Protein AF-A0A397AHX3-F1 (afdb_monomer)

Solvent-accessible surface area (backbone atoms only — not comparable to full-atom values): 15927 Å² total; per-residue (Å²): 135,86,66,87,62,50,66,60,55,49,52,51,52,50,55,52,48,52,50,50,53,52,53,51,50,51,51,55,52,48,53,59,62,46,67,46,88,80,43,76,83,55,68,56,70,60,54,50,54,54,50,50,52,50,48,53,48,39,63,73,48,51,56,70,43,46,64,60,64,56,49,78,71,46,72,83,52,47,72,70,49,50,58,58,45,55,53,48,36,52,49,50,52,54,37,50,73,34,98,61,37,39,63,53,52,48,55,54,21,56,77,67,77,54,47,35,53,58,52,43,45,52,47,50,56,34,32,54,70,66,78,41,55,72,69,59,48,36,54,41,26,30,38,88,93,20,90,29,62,29,78,62,28,68,72,45,15,67,60,52,52,54,52,50,56,62,52,78,71,51,66,54,94,82,67,53,94,65,82,64,68,66,74,55,48,70,57,47,50,51,36,40,48,52,42,48,67,72,46,43,68,50,43,69,74,70,38,65,68,49,52,53,49,52,53,48,50,55,50,49,57,49,48,56,50,49,52,54,51,51,63,72,64,60,74,88,84,85,76,86,91,86,85,82,88,84,88,85,81,91,83,83,88,80,85,85,89,82,89,79,90,86,88,87,88,133

InterPro domains:
  IPR016137 RGS domain [PS50132] (91-128)
  IPR036305 RGS domain superfamily [SSF48097] (83-205)
  IPR044926 RGS, subdomain 2 [G3DSA:1.10.167.10] (69-212)

Mean predicted aligned error: 19.15 Å

Sequence (266 aa):
MDNLGLRRTYQRTYRTSIFFVLVSLLHGGLEWILSVPLGREFHVRNLIYTLAMQYVFFFNIAAPLRPLASSSQAMTSVVTTTSKAASRMKELEQYLRSNHGLPTFMTFCQRDFRTEELRAWQLVEQFKQRLVSAQKLLTTCLVPQCALACPTSVKWGPTYVARLESWLRRDEDIVGNELPTTFFDEFQAALLEALCEDVWLRFQRQSLDWIDHDRRRRSLEGMDTVLRMVVKKQPAAVAVTDEPTPACVDDVLESMDDEDFVSFQS

Secondary structure (DSSP, 8-state):
---TTHHHHHHHHHHHHHHHHHHHHHHHHHHHHHTSTTTTSSTHHHHHHHHHHHHHHIIIIIHHHHHHHGGGGGGGGHHHHHHHHHHHHHHHHHHHTSTTHHHHHHHHHHHTT--HHHHHHHHHHHHHTTSS-HHHHIIIIISTT-TT--HHHHHHHHHHHHHHHHHTTS-HHHH-SS--TTTTHHHHHHHHHHHIIIIIHHHHHH-HHHHHHHHHHHHHHHHHHHHHHHHTTS--------------------------------

Structure (mmCIF, N/CA/C/O backbone):
data_AF-A0A397AHX3-F1
#
_entry.id   AF-A0A397AHX3-F1
#
loop_
_atom_site.group_PDB
_atom_site.id
_atom_site.type_symbol
_atom_site.label_atom_id
_atom_site.label_alt_id
_atom_site.label_comp_id
_atom_site.label_asym_id
_atom_site.label_entity_id
_atom_site.label_seq_id
_atom_site.pdbx_PDB_ins_code
_atom_site.Cartn_x
_atom_site.Cartn_y
_atom_site.Cartn_z
_atom_site.occupancy
_atom_site.B_iso_or_equiv
_atom_site.auth_seq_id
_atom_site.auth_comp_id
_atom_site.auth_asym_id
_atom_site.auth_atom_id
_atom_site.pdbx_PDB_model_num
ATOM 1 N N . MET A 1 1 ? 19.415 16.272 -20.473 1.00 37.62 1 MET A N 1
ATOM 2 C CA . MET A 1 1 ? 18.324 15.562 -19.766 1.00 37.62 1 MET A CA 1
ATOM 3 C C . MET A 1 1 ? 18.462 14.083 -20.095 1.00 37.62 1 MET A C 1
ATOM 5 O O . MET A 1 1 ? 18.600 13.769 -21.270 1.00 37.62 1 MET A O 1
ATOM 9 N N . ASP A 1 2 ? 18.517 13.196 -19.099 1.00 36.41 2 ASP A N 1
ATOM 10 C CA . ASP A 1 2 ? 18.668 11.748 -19.323 1.00 36.41 2 ASP A CA 1
ATOM 11 C C . ASP A 1 2 ? 17.298 11.059 -19.354 1.00 36.41 2 ASP A C 1
ATOM 13 O O . ASP A 1 2 ? 16.653 10.882 -18.321 1.00 36.41 2 ASP A O 1
ATOM 17 N N . ASN A 1 3 ? 16.852 10.650 -20.542 1.00 49.72 3 ASN A N 1
ATOM 18 C CA . ASN A 1 3 ? 15.529 10.054 -20.712 1.00 49.72 3 ASN A CA 1
ATOM 19 C C . ASN A 1 3 ? 15.469 8.618 -20.159 1.00 49.72 3 ASN A C 1
ATOM 21 O O . ASN A 1 3 ? 16.097 7.697 -20.688 1.00 49.72 3 ASN A O 1
ATOM 25 N N . LEU A 1 4 ? 14.659 8.441 -19.107 1.00 54.00 4 LEU A N 1
ATOM 26 C CA . LEU A 1 4 ? 14.035 7.177 -18.675 1.00 54.00 4 LEU A CA 1
ATOM 27 C C . LEU A 1 4 ? 14.984 5.984 -18.445 1.00 54.00 4 LEU A C 1
ATOM 29 O O . LEU A 1 4 ? 14.597 4.830 -18.598 1.00 54.00 4 LEU A O 1
ATOM 33 N N . GLY A 1 5 ? 16.250 6.239 -18.100 1.00 51.56 5 GLY A N 1
ATOM 34 C CA . GLY A 1 5 ? 17.257 5.186 -17.913 1.00 51.56 5 GLY A CA 1
ATOM 35 C C . GLY A 1 5 ? 17.679 4.466 -19.201 1.00 51.56 5 GLY A C 1
ATOM 36 O O . GLY A 1 5 ? 18.624 3.678 -19.157 1.00 51.56 5 GLY A O 1
ATOM 37 N N . LEU A 1 6 ? 17.066 4.796 -20.346 1.00 51.69 6 LEU A N 1
ATOM 38 C CA . LEU A 1 6 ? 17.293 4.190 -21.661 1.00 51.69 6 LEU A CA 1
ATOM 39 C C . LEU A 1 6 ? 18.780 4.206 -22.039 1.00 51.69 6 LEU A C 1
ATOM 41 O O . LEU A 1 6 ? 19.303 3.237 -22.577 1.00 51.69 6 LEU A O 1
ATOM 45 N N . ARG A 1 7 ? 19.491 5.276 -21.658 1.00 56.72 7 ARG A N 1
ATOM 46 C CA . ARG A 1 7 ? 20.941 5.441 -21.836 1.00 56.72 7 ARG A CA 1
ATOM 47 C C . ARG A 1 7 ? 21.766 4.341 -21.153 1.00 56.72 7 ARG A C 1
ATOM 49 O O . ARG A 1 7 ? 22.767 3.921 -21.720 1.00 56.72 7 ARG A O 1
ATOM 56 N N . ARG A 1 8 ? 21.349 3.832 -19.984 1.00 56.38 8 ARG A N 1
ATOM 57 C CA . ARG A 1 8 ? 22.031 2.721 -19.284 1.00 56.38 8 ARG A CA 1
ATOM 58 C C . ARG A 1 8 ? 21.757 1.379 -19.961 1.00 56.38 8 ARG A C 1
ATOM 60 O O . ARG A 1 8 ? 22.681 0.585 -20.115 1.00 56.38 8 ARG A O 1
ATOM 67 N N . THR A 1 9 ? 20.522 1.136 -20.402 1.00 56.66 9 THR A N 1
ATOM 68 C CA . THR A 1 9 ? 20.161 -0.070 -21.166 1.00 56.66 9 THR A CA 1
ATOM 69 C C . THR A 1 9 ? 20.894 -0.101 -22.505 1.00 56.66 9 THR A C 1
ATOM 71 O O . THR A 1 9 ? 21.530 -1.100 -22.821 1.00 56.66 9 THR A O 1
ATOM 74 N N . TYR A 1 10 ? 20.904 1.023 -23.227 1.00 62.88 10 TYR A N 1
ATOM 75 C CA . TYR A 1 10 ? 21.594 1.193 -24.507 1.00 62.88 10 TYR A CA 1
ATOM 76 C C . TYR A 1 10 ? 23.117 1.071 -24.364 1.00 62.88 10 TYR A C 1
ATOM 78 O O . TYR A 1 10 ? 23.758 0.402 -25.163 1.00 62.88 10 TYR A O 1
ATOM 86 N N . GLN A 1 11 ? 23.723 1.629 -23.308 1.00 64.75 11 GLN A N 1
ATOM 87 C CA . GLN A 1 11 ? 25.146 1.405 -23.011 1.00 64.75 11 GLN A CA 1
ATOM 88 C C . GLN A 1 11 ? 25.460 -0.064 -22.686 1.00 64.75 11 GLN A C 1
ATOM 90 O O . GLN A 1 11 ? 26.553 -0.533 -23.006 1.00 64.75 11 GLN A O 1
ATOM 95 N N . ARG A 1 12 ? 24.524 -0.805 -22.075 1.00 64.06 12 ARG A N 1
ATOM 96 C CA . ARG A 1 12 ? 24.684 -2.240 -21.795 1.00 64.06 12 ARG A CA 1
ATOM 97 C C . ARG A 1 12 ? 24.603 -3.073 -23.077 1.00 64.06 12 ARG A C 1
ATOM 99 O O . ARG A 1 12 ? 25.508 -3.870 -23.303 1.00 64.06 12 ARG A O 1
ATOM 106 N N . THR A 1 13 ? 23.600 -2.849 -23.932 1.00 66.56 13 THR A N 1
ATOM 107 C CA . THR A 1 13 ? 23.473 -3.553 -25.224 1.00 66.56 13 THR A CA 1
ATOM 108 C C . THR A 1 13 ? 24.562 -3.161 -26.223 1.00 66.56 13 THR A C 1
ATOM 110 O O . THR A 1 13 ? 25.060 -4.022 -26.941 1.00 66.56 13 THR A O 1
ATOM 113 N N . TYR A 1 14 ? 25.008 -1.902 -26.232 1.00 72.00 14 TYR A N 1
ATOM 114 C CA . TYR A 1 14 ? 26.143 -1.447 -27.042 1.00 72.00 14 TYR A CA 1
ATOM 115 C C . TYR A 1 14 ? 27.448 -2.147 -26.632 1.00 72.00 14 TYR A C 1
ATOM 117 O O . TYR A 1 14 ? 28.169 -2.651 -27.489 1.00 72.00 14 TYR A O 1
ATOM 125 N N . ARG A 1 15 ? 27.718 -2.275 -25.322 1.00 70.06 15 ARG A N 1
ATOM 126 C CA . ARG A 1 15 ? 28.883 -3.024 -24.814 1.00 70.06 15 ARG A CA 1
ATOM 127 C C . ARG A 1 15 ? 28.833 -4.512 -25.169 1.00 70.06 15 ARG A C 1
ATOM 129 O O . ARG A 1 15 ? 29.859 -5.053 -25.571 1.00 70.06 15 ARG A O 1
ATOM 136 N N . THR A 1 16 ? 27.676 -5.172 -25.066 1.00 68.62 16 THR A N 1
ATOM 137 C CA . THR A 1 16 ? 27.554 -6.577 -25.498 1.00 68.62 16 THR A CA 1
ATOM 138 C C . THR A 1 16 ? 27.655 -6.724 -27.016 1.00 68.62 16 THR A C 1
ATOM 140 O O . THR A 1 16 ? 28.280 -7.669 -27.478 1.00 68.62 16 THR A O 1
ATOM 143 N N . SER A 1 17 ? 27.113 -5.781 -27.795 1.00 71.38 17 SER A N 1
ATOM 144 C CA . SER A 1 17 ? 27.210 -5.787 -29.261 1.00 71.38 17 SER A CA 1
ATOM 145 C C . SER A 1 17 ? 28.662 -5.652 -29.736 1.00 71.38 17 SER A C 1
ATOM 147 O O . SER A 1 17 ? 29.124 -6.476 -30.520 1.00 71.38 17 SER A O 1
ATOM 149 N N . ILE A 1 18 ? 29.429 -4.708 -29.171 1.00 77.44 18 ILE A N 1
ATOM 150 C CA . ILE A 1 18 ? 30.879 -4.597 -29.415 1.00 77.44 18 ILE A CA 1
ATOM 151 C C . ILE A 1 18 ? 31.593 -5.907 -29.068 1.00 77.44 18 ILE A C 1
ATOM 153 O O . ILE A 1 18 ? 32.434 -6.361 -29.838 1.00 77.44 18 ILE A O 1
ATOM 157 N N . PHE A 1 19 ? 31.256 -6.533 -27.936 1.00 76.44 19 PHE A N 1
ATOM 158 C CA . PHE A 1 19 ? 31.871 -7.800 -27.544 1.00 76.44 19 PHE A CA 1
ATOM 159 C C . PHE A 1 19 ? 31.584 -8.924 -28.553 1.00 76.44 19 PHE A C 1
ATOM 161 O O . PHE A 1 19 ? 32.515 -9.612 -28.960 1.00 76.44 19 PHE A O 1
ATOM 168 N N . PHE A 1 20 ? 30.340 -9.068 -29.027 1.00 72.25 20 PHE A N 1
ATOM 169 C CA . PHE A 1 20 ? 30.013 -10.024 -30.092 1.00 72.25 20 PHE A CA 1
ATOM 170 C C . PHE A 1 20 ? 30.766 -9.723 -31.393 1.00 72.25 20 PHE A C 1
ATOM 172 O O . PHE A 1 20 ? 31.364 -10.635 -31.954 1.00 72.25 20 PHE A O 1
ATOM 179 N N . VAL A 1 21 ? 30.821 -8.461 -31.836 1.00 76.75 21 VAL A N 1
ATOM 180 C CA . VAL A 1 21 ? 31.5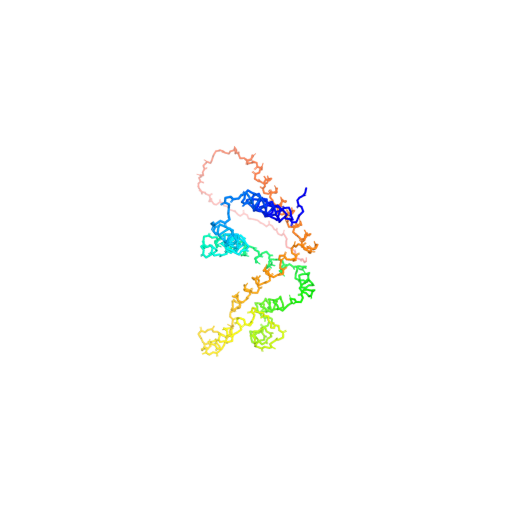65 -8.062 -33.046 1.00 76.75 21 VAL A CA 1
ATOM 181 C C . VAL A 1 21 ? 33.058 -8.391 -32.928 1.00 76.75 21 VAL A C 1
ATOM 183 O O . VAL A 1 21 ? 33.636 -8.928 -33.872 1.00 76.75 21 VAL A O 1
ATOM 186 N N . LEU A 1 22 ? 33.680 -8.141 -31.771 1.00 77.50 22 LEU A N 1
ATOM 187 C CA . LEU A 1 22 ? 35.082 -8.492 -31.517 1.00 77.50 22 LEU A CA 1
ATOM 188 C C . LEU A 1 22 ? 35.310 -10.011 -31.493 1.00 77.50 22 LEU A C 1
ATOM 190 O O . LEU A 1 22 ? 36.291 -10.484 -32.062 1.00 77.50 22 LEU A O 1
ATOM 194 N N . VAL A 1 23 ? 34.404 -10.786 -30.889 1.00 75.31 23 VAL A N 1
ATOM 195 C CA . VAL A 1 23 ? 34.481 -12.258 -30.887 1.00 75.31 23 VAL A CA 1
ATOM 196 C C . VAL A 1 23 ? 34.299 -12.822 -32.301 1.00 75.31 23 VAL A C 1
ATOM 198 O O . VAL A 1 23 ? 35.034 -13.734 -32.677 1.00 75.31 23 VAL A O 1
ATOM 201 N N . SER A 1 24 ? 33.390 -12.272 -33.111 1.00 70.56 24 SER A N 1
ATOM 202 C CA . SER A 1 24 ? 33.209 -12.662 -34.516 1.00 70.56 24 SER A CA 1
ATOM 203 C C . SER A 1 24 ? 34.421 -12.307 -35.384 1.00 70.56 24 SER A C 1
ATOM 205 O O . SER A 1 24 ? 34.857 -13.143 -36.172 1.00 70.56 24 SER A O 1
ATOM 207 N N . LEU A 1 25 ? 35.012 -11.119 -35.205 1.00 76.12 25 LEU A N 1
ATOM 208 C CA . LEU A 1 25 ? 36.267 -10.731 -35.864 1.00 76.12 25 LEU A CA 1
ATOM 209 C C . LEU A 1 25 ? 37.425 -11.661 -35.484 1.00 76.12 25 LEU A C 1
ATOM 211 O O . LEU A 1 25 ? 38.191 -12.065 -36.357 1.00 76.12 25 LEU A O 1
ATOM 215 N N . LEU A 1 26 ? 37.528 -12.040 -34.207 1.00 75.38 26 LEU A N 1
ATOM 216 C CA . LEU A 1 26 ? 38.552 -12.970 -33.734 1.00 75.38 26 LEU A CA 1
ATOM 217 C C . LEU A 1 26 ? 38.382 -14.366 -34.354 1.00 75.38 26 LEU A C 1
ATOM 219 O O . LEU A 1 26 ? 39.371 -14.954 -34.776 1.00 75.38 26 LEU A O 1
ATOM 223 N N . HIS A 1 27 ? 37.149 -14.876 -34.466 1.00 70.62 27 HIS A N 1
ATOM 224 C CA . HIS A 1 27 ? 36.885 -16.162 -35.124 1.00 70.62 27 HIS A CA 1
ATOM 225 C C . HIS A 1 27 ? 37.180 -16.110 -36.627 1.00 70.62 27 HIS A C 1
ATOM 227 O O . HIS A 1 27 ? 37.893 -16.978 -37.120 1.00 70.62 27 HIS A O 1
ATOM 233 N N . GLY A 1 28 ? 36.715 -15.080 -37.343 1.00 68.38 28 GLY A N 1
ATOM 234 C CA . GLY A 1 28 ? 36.987 -14.930 -38.777 1.00 68.38 28 GLY A CA 1
ATOM 235 C C . GLY A 1 28 ? 38.480 -14.765 -39.088 1.00 68.38 28 GLY A C 1
ATOM 236 O O . GLY A 1 28 ? 38.992 -15.386 -40.015 1.00 68.38 28 GLY A O 1
ATOM 237 N N . GLY A 1 29 ? 39.207 -13.995 -38.271 1.00 68.12 29 GLY A N 1
ATOM 238 C CA . GLY A 1 29 ? 40.664 -13.874 -38.373 1.00 68.12 29 GLY A CA 1
ATOM 239 C C . GLY A 1 29 ? 41.397 -15.182 -38.057 1.00 68.12 29 GLY A C 1
ATOM 240 O O . GLY A 1 29 ? 42.374 -15.513 -38.725 1.00 68.12 29 GLY A O 1
ATOM 241 N N . LEU A 1 30 ? 40.911 -15.961 -37.086 1.00 66.44 30 LEU A N 1
ATOM 242 C CA . LEU A 1 30 ? 41.491 -17.254 -36.725 1.00 66.44 30 LEU A CA 1
ATOM 243 C C . LEU A 1 30 ? 41.226 -18.327 -37.795 1.00 66.44 30 LEU A C 1
ATOM 245 O O . LEU A 1 30 ? 42.144 -19.072 -38.128 1.00 66.44 30 LEU A O 1
ATOM 249 N N . GLU A 1 31 ? 40.029 -18.373 -38.390 1.00 65.12 31 GLU A N 1
ATOM 250 C CA . GLU A 1 31 ? 39.732 -19.233 -39.549 1.00 65.12 31 GLU A CA 1
ATOM 251 C C . GLU A 1 31 ? 40.569 -18.834 -40.778 1.00 65.12 31 GLU A C 1
ATOM 253 O O . GLU A 1 31 ? 41.103 -19.708 -41.460 1.00 65.12 31 GLU A O 1
ATOM 258 N N . TRP A 1 32 ? 40.776 -17.532 -41.020 1.00 64.62 32 TRP A N 1
ATOM 259 C CA . TRP A 1 32 ? 41.664 -17.045 -42.083 1.00 64.62 32 TRP A CA 1
ATOM 260 C C . TRP A 1 32 ? 43.115 -17.502 -41.872 1.00 64.62 32 TRP A C 1
ATOM 262 O O . TRP A 1 32 ? 43.730 -18.045 -42.789 1.00 64.62 32 TRP A O 1
ATOM 272 N N . ILE A 1 33 ? 43.656 -17.362 -40.658 1.00 62.25 33 ILE A N 1
ATOM 273 C CA . ILE A 1 33 ? 45.021 -17.802 -40.318 1.00 62.25 33 ILE A CA 1
ATOM 274 C C . ILE A 1 33 ? 45.157 -19.335 -40.392 1.00 62.25 33 ILE A C 1
ATOM 276 O O . ILE A 1 33 ? 46.174 -19.836 -40.868 1.00 62.25 33 ILE A O 1
ATOM 280 N N . LEU A 1 34 ? 44.131 -20.092 -39.991 1.00 57.91 34 LEU A N 1
ATOM 281 C CA . LEU A 1 34 ? 44.119 -21.561 -40.056 1.00 57.91 34 LEU A CA 1
ATOM 282 C C . LEU A 1 34 ? 43.830 -22.132 -41.456 1.00 57.91 34 LEU A C 1
ATOM 284 O O . LEU A 1 34 ? 43.958 -23.341 -41.647 1.00 57.91 34 LEU A O 1
ATOM 288 N N . SER A 1 35 ? 43.481 -21.295 -42.439 1.00 60.59 35 SER A N 1
ATOM 289 C CA . SER A 1 35 ? 43.373 -21.711 -43.848 1.00 60.59 35 SER A CA 1
ATOM 290 C C . SER A 1 35 ? 44.738 -21.978 -44.509 1.00 60.59 35 SER A C 1
ATOM 292 O O . SER A 1 35 ? 44.816 -22.658 -45.533 1.00 60.59 35 SER A O 1
ATOM 294 N N . VAL A 1 36 ? 45.824 -21.495 -43.893 1.00 60.34 36 VAL A N 1
ATOM 295 C CA . VAL A 1 36 ? 47.216 -21.794 -44.261 1.00 60.34 36 VAL A CA 1
ATOM 296 C C . VAL A 1 36 ? 47.499 -23.2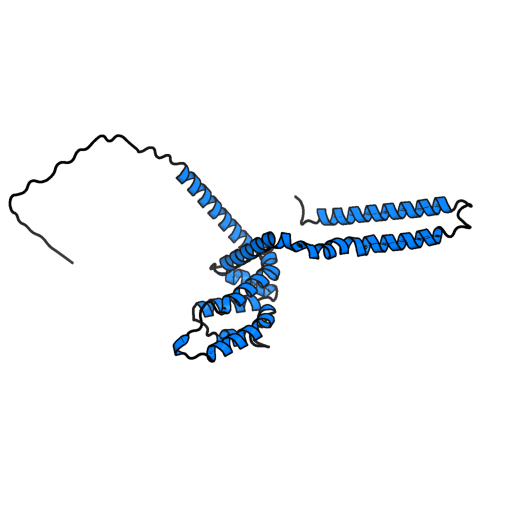92 -44.015 1.00 60.34 36 VAL A C 1
ATOM 298 O O . VAL A 1 36 ? 47.112 -23.816 -42.968 1.00 60.34 36 VAL A O 1
ATOM 301 N N . PRO A 1 37 ? 48.181 -24.018 -44.930 1.00 57.38 37 PRO A N 1
ATOM 302 C CA . PRO A 1 37 ? 48.137 -25.489 -45.001 1.00 57.38 37 PRO A CA 1
ATOM 303 C C . PRO A 1 37 ? 48.726 -26.298 -43.825 1.00 57.38 37 PRO A C 1
ATOM 305 O O . PRO A 1 37 ? 48.713 -27.524 -43.892 1.00 57.38 37 PRO A O 1
ATOM 308 N N . LEU A 1 38 ? 49.184 -25.671 -42.736 1.00 54.12 38 LEU A N 1
ATOM 309 C CA . LEU A 1 38 ? 49.568 -26.371 -41.499 1.00 54.12 38 LEU A CA 1
ATOM 310 C C . LEU A 1 38 ? 48.356 -26.740 -40.615 1.00 54.12 38 LEU A C 1
ATOM 312 O O . LEU A 1 38 ? 48.468 -27.604 -39.749 1.00 54.12 38 LEU A O 1
ATOM 316 N N . GLY A 1 39 ? 47.187 -26.119 -40.814 1.00 53.81 39 GLY A N 1
ATOM 317 C CA . GLY A 1 39 ? 46.020 -26.300 -39.936 1.00 53.81 39 GLY A CA 1
ATOM 318 C C . GLY A 1 39 ? 45.216 -27.597 -40.121 1.00 53.81 39 GLY A C 1
ATOM 319 O O . GLY A 1 39 ? 44.238 -27.799 -39.404 1.00 53.81 39 GLY A O 1
ATOM 320 N N . ARG A 1 40 ? 45.559 -28.457 -41.094 1.00 52.59 40 ARG A N 1
ATOM 321 C CA . ARG A 1 40 ? 44.641 -29.503 -41.595 1.00 52.59 40 ARG A CA 1
ATOM 322 C C . ARG A 1 40 ? 44.650 -30.823 -40.814 1.00 52.59 40 ARG A C 1
ATOM 324 O O . ARG A 1 40 ? 43.638 -31.517 -40.821 1.00 52.59 40 ARG A O 1
ATOM 331 N N . GLU A 1 41 ? 45.759 -31.177 -40.167 1.00 55.56 41 GLU A N 1
ATOM 332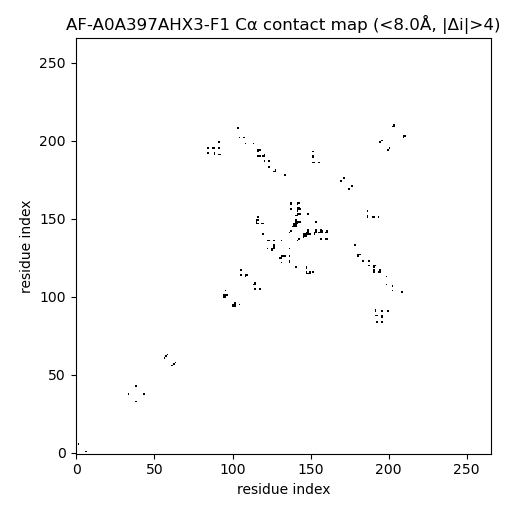 C CA . GLU A 1 41 ? 45.903 -32.473 -39.476 1.00 55.56 41 GLU A CA 1
ATOM 333 C C . GLU A 1 41 ? 45.416 -32.423 -38.019 1.00 55.56 41 GLU A C 1
ATOM 335 O O . GLU A 1 41 ? 44.785 -33.358 -37.523 1.00 55.56 41 GLU A O 1
ATOM 340 N N . PHE A 1 42 ? 45.623 -31.295 -37.335 1.00 55.50 42 PHE A N 1
ATOM 341 C CA . PHE A 1 42 ? 45.128 -31.103 -35.976 1.00 55.50 42 PHE A CA 1
ATOM 342 C C . PHE A 1 42 ? 43.645 -30.719 -35.960 1.00 55.50 42 PHE A C 1
ATOM 344 O O . PHE A 1 42 ? 43.203 -29.808 -36.656 1.00 55.50 42 PHE A O 1
ATOM 351 N N . HIS A 1 43 ? 42.869 -31.341 -35.069 1.00 60.88 43 HIS A N 1
ATOM 352 C CA . HIS A 1 43 ? 41.431 -31.085 -34.888 1.00 60.88 43 HIS A CA 1
ATOM 353 C C . HIS A 1 43 ? 41.110 -29.730 -34.203 1.00 60.88 43 HIS A C 1
ATOM 355 O O . HIS A 1 43 ? 40.074 -29.571 -33.553 1.00 60.88 43 HIS A O 1
ATOM 361 N N . VAL A 1 44 ? 41.979 -28.725 -34.373 1.00 61.00 44 VAL A N 1
ATOM 362 C CA . VAL A 1 44 ? 41.863 -27.363 -33.822 1.00 61.00 44 VAL A CA 1
ATOM 363 C C . VAL A 1 44 ? 40.525 -26.717 -34.182 1.00 61.00 44 VAL A C 1
ATOM 365 O O . VAL A 1 44 ? 39.923 -26.080 -33.326 1.00 61.00 44 VAL A O 1
ATOM 368 N N . ARG A 1 45 ? 39.990 -26.949 -35.390 1.00 61.16 45 ARG A N 1
ATOM 369 C CA . ARG A 1 45 ? 38.669 -26.423 -35.785 1.00 61.16 45 ARG A CA 1
ATOM 370 C C . ARG A 1 45 ? 37.534 -26.921 -34.878 1.00 61.16 45 ARG A C 1
ATOM 372 O O . ARG A 1 45 ? 36.669 -26.138 -34.499 1.00 61.16 45 ARG A O 1
ATOM 379 N N . ASN A 1 46 ? 37.555 -28.194 -34.476 1.00 64.38 46 ASN A N 1
ATOM 380 C CA . ASN A 1 46 ? 36.548 -28.738 -33.559 1.00 64.38 46 ASN A CA 1
ATOM 381 C C . ASN A 1 46 ? 36.727 -28.173 -32.142 1.00 64.38 46 ASN A C 1
ATOM 383 O O . ASN A 1 46 ? 35.736 -27.874 -31.482 1.00 64.38 46 ASN A O 1
ATOM 387 N N . LEU A 1 47 ? 37.976 -27.983 -31.698 1.00 63.81 47 LEU A N 1
ATOM 388 C CA . LEU A 1 47 ? 38.289 -27.369 -30.404 1.00 63.81 47 LEU A CA 1
ATOM 389 C C . LEU A 1 47 ? 37.841 -25.897 -30.356 1.00 63.81 47 LEU A C 1
ATOM 391 O O . LEU A 1 47 ? 37.272 -25.465 -29.359 1.00 63.81 47 LEU A O 1
ATOM 395 N N . ILE A 1 48 ? 38.008 -25.143 -31.446 1.00 66.88 48 ILE A N 1
ATOM 396 C CA . ILE A 1 48 ? 37.501 -23.768 -31.568 1.00 66.88 48 ILE A CA 1
ATOM 397 C C . ILE A 1 48 ? 35.972 -23.742 -31.481 1.00 66.88 48 ILE A C 1
ATOM 399 O O . ILE A 1 48 ? 35.438 -22.957 -30.704 1.00 66.88 48 ILE A O 1
ATOM 403 N N . TYR A 1 49 ? 35.250 -24.609 -32.203 1.00 68.75 49 TYR A N 1
ATOM 404 C CA . TYR A 1 49 ? 33.782 -24.612 -32.138 1.00 68.75 49 TYR A CA 1
ATOM 405 C C . TYR A 1 49 ? 33.229 -25.047 -30.768 1.00 68.75 49 TYR A C 1
ATOM 407 O O . TYR A 1 49 ? 32.218 -24.492 -30.328 1.00 68.75 49 TYR A O 1
ATOM 415 N N . THR A 1 50 ? 33.877 -25.971 -30.044 1.00 74.88 50 THR A N 1
ATOM 416 C CA . THR A 1 50 ? 33.462 -26.289 -28.662 1.00 74.88 50 THR A CA 1
ATOM 417 C C . THR A 1 50 ? 33.746 -25.132 -27.703 1.00 74.88 50 THR A C 1
ATOM 419 O O . THR A 1 50 ? 32.885 -24.806 -26.885 1.00 74.88 50 THR A O 1
ATOM 422 N N . LEU A 1 51 ? 34.887 -24.447 -27.845 1.00 69.69 51 LEU A N 1
ATOM 423 C CA . LEU A 1 51 ? 35.219 -23.255 -27.059 1.00 69.69 51 LEU A CA 1
ATOM 424 C C . LEU A 1 51 ? 34.253 -22.089 -27.350 1.00 69.69 51 LEU A C 1
ATOM 426 O O . LEU A 1 51 ? 33.777 -21.428 -26.428 1.00 69.69 51 LEU A O 1
ATOM 430 N N . ALA A 1 52 ? 33.892 -21.878 -28.619 1.00 68.50 52 ALA A N 1
ATOM 431 C CA . ALA A 1 52 ? 32.922 -20.872 -29.051 1.00 68.50 52 ALA A CA 1
ATOM 432 C C . ALA A 1 52 ? 31.544 -21.098 -28.408 1.00 68.50 52 ALA A C 1
ATOM 434 O O . ALA A 1 52 ? 30.970 -20.173 -27.830 1.00 68.50 52 ALA A O 1
ATOM 435 N N . MET A 1 53 ? 31.043 -22.339 -28.430 1.00 69.38 53 MET A N 1
ATOM 436 C CA . MET A 1 53 ? 29.790 -22.710 -27.762 1.00 69.38 53 MET A CA 1
ATOM 437 C C . MET A 1 53 ? 29.852 -22.494 -26.244 1.00 69.38 53 MET A C 1
ATOM 439 O O . MET A 1 53 ? 28.899 -21.976 -25.659 1.00 69.38 53 MET A O 1
ATOM 443 N N . GLN A 1 54 ? 30.980 -22.818 -25.600 1.00 73.12 54 GLN A N 1
ATOM 444 C CA . GLN A 1 54 ? 31.184 -22.557 -24.171 1.00 73.12 54 GLN A CA 1
ATOM 445 C C . GLN A 1 54 ? 31.173 -21.054 -23.849 1.00 73.12 54 GLN A C 1
ATOM 447 O O . GLN A 1 54 ? 30.541 -20.653 -22.871 1.00 73.12 54 GLN A O 1
ATOM 452 N N . TYR A 1 55 ? 31.784 -20.204 -24.683 1.00 69.75 55 TYR A N 1
ATOM 453 C CA . TYR A 1 55 ? 31.704 -18.748 -24.522 1.00 69.75 55 TYR A CA 1
ATOM 454 C C . TYR A 1 55 ? 30.285 -18.210 -24.740 1.00 69.75 55 TYR A C 1
ATOM 456 O O . TYR A 1 55 ? 29.817 -17.405 -23.934 1.00 69.75 55 TYR A O 1
ATOM 464 N N . VAL A 1 56 ? 29.570 -18.670 -25.772 1.00 71.50 56 VAL A N 1
ATOM 465 C CA . VAL A 1 56 ? 28.168 -18.285 -26.015 1.00 71.50 56 VAL A CA 1
ATOM 466 C C . VAL A 1 56 ? 27.293 -18.659 -24.816 1.00 71.50 56 VAL A C 1
ATOM 468 O O . VAL A 1 56 ? 26.545 -17.810 -24.328 1.00 71.50 56 VAL A O 1
ATOM 471 N N . PHE A 1 57 ? 27.430 -19.873 -24.278 1.00 72.50 57 PHE A N 1
ATOM 472 C CA . PHE A 1 57 ? 26.722 -20.303 -23.070 1.00 72.50 57 PHE A CA 1
ATOM 473 C C . PHE A 1 57 ? 27.103 -19.450 -21.847 1.00 72.50 57 PHE A C 1
ATOM 475 O O . PHE A 1 57 ? 26.233 -18.948 -21.131 1.00 72.50 57 PHE A O 1
ATOM 482 N N . PHE A 1 58 ? 28.399 -19.215 -21.621 1.00 73.69 58 PHE A N 1
ATOM 483 C CA . PHE A 1 58 ? 28.870 -18.437 -20.478 1.00 73.69 58 PHE A CA 1
ATOM 484 C C . PHE A 1 58 ? 28.365 -16.987 -20.505 1.00 73.69 58 PHE A C 1
ATOM 486 O O . PHE A 1 58 ? 27.873 -16.498 -19.490 1.00 73.69 58 PHE A O 1
ATOM 493 N N . PHE A 1 59 ? 28.434 -16.299 -21.648 1.00 66.94 59 PHE A N 1
ATOM 494 C CA . PHE A 1 59 ? 28.039 -14.891 -21.739 1.00 66.94 59 PHE A CA 1
ATOM 495 C C . PHE A 1 59 ? 26.522 -14.669 -21.814 1.00 66.94 59 PHE A C 1
ATOM 497 O O . PHE A 1 59 ? 26.046 -13.681 -21.254 1.00 66.94 59 PHE A O 1
ATOM 504 N N . ASN A 1 60 ? 25.753 -15.568 -22.440 1.00 61.72 60 ASN A N 1
ATOM 505 C CA . ASN A 1 60 ? 24.295 -15.413 -22.540 1.00 61.72 60 ASN A CA 1
ATOM 506 C C . ASN A 1 60 ? 23.530 -15.981 -21.335 1.00 61.72 60 ASN A C 1
ATOM 508 O O . ASN A 1 60 ? 22.439 -15.500 -21.045 1.00 61.72 60 ASN A O 1
ATOM 512 N N . ILE A 1 61 ? 24.077 -16.982 -20.632 1.00 67.31 61 ILE A N 1
ATOM 513 C CA . ILE A 1 61 ? 23.375 -17.686 -19.545 1.00 67.31 61 ILE A CA 1
ATOM 514 C C . ILE A 1 61 ? 24.105 -17.492 -18.209 1.00 67.31 61 ILE A C 1
ATOM 516 O O . ILE A 1 61 ? 23.546 -16.901 -17.286 1.00 67.31 61 ILE A O 1
ATOM 520 N N . ALA A 1 62 ? 25.369 -17.907 -18.082 1.00 68.12 62 ALA A N 1
ATOM 521 C CA . ALA A 1 62 ? 26.052 -17.870 -16.781 1.00 68.12 62 ALA A CA 1
ATOM 522 C C . ALA A 1 62 ? 26.326 -16.439 -16.265 1.00 68.12 62 ALA A C 1
ATOM 524 O O . ALA A 1 62 ? 26.164 -16.164 -15.076 1.00 68.12 62 ALA A O 1
ATOM 525 N N . ALA A 1 63 ? 26.713 -15.509 -17.140 1.00 66.00 63 ALA A N 1
ATOM 526 C CA . ALA A 1 63 ? 27.021 -14.125 -16.784 1.00 66.00 63 ALA A CA 1
ATOM 527 C C . ALA A 1 63 ? 25.806 -13.316 -16.272 1.00 66.00 63 ALA A C 1
ATOM 529 O O . ALA A 1 63 ? 25.959 -12.650 -15.244 1.00 66.00 63 ALA A O 1
ATOM 530 N N . PRO A 1 64 ? 24.605 -13.357 -16.893 1.00 61.91 64 PRO A N 1
ATOM 531 C CA . PRO A 1 64 ? 23.414 -12.723 -16.320 1.00 61.91 64 PRO A CA 1
ATOM 532 C C . PRO A 1 64 ? 22.830 -13.470 -15.110 1.00 61.91 64 PRO A C 1
ATOM 534 O O . PRO A 1 64 ? 22.198 -12.823 -14.278 1.00 61.91 64 PRO A O 1
ATOM 537 N N . LEU A 1 65 ? 23.066 -14.781 -14.959 1.00 56.69 65 LEU A N 1
ATOM 538 C CA . LEU A 1 65 ? 22.622 -15.542 -13.781 1.00 56.69 65 LEU A CA 1
ATOM 539 C C . LEU A 1 65 ? 23.541 -15.380 -12.555 1.00 56.69 65 LEU A C 1
ATOM 541 O O . LEU A 1 65 ? 23.056 -15.449 -11.428 1.00 56.69 65 LEU A O 1
ATOM 545 N N . ARG A 1 66 ? 24.841 -15.097 -12.730 1.00 63.19 66 ARG A N 1
ATOM 546 C CA . ARG A 1 66 ? 25.779 -14.817 -11.620 1.00 63.19 66 ARG A CA 1
ATOM 547 C C . ARG A 1 66 ? 25.263 -13.801 -10.583 1.00 63.19 66 ARG A C 1
ATOM 549 O O . ARG A 1 66 ? 25.292 -14.157 -9.407 1.00 63.19 66 ARG A O 1
ATOM 556 N N . PRO A 1 67 ? 24.772 -12.595 -10.946 1.00 58.03 67 PRO A N 1
ATOM 557 C CA . PRO A 1 67 ? 24.246 -11.642 -9.964 1.00 58.03 67 PRO A CA 1
ATOM 558 C C . PRO A 1 67 ? 23.000 -12.151 -9.219 1.00 58.03 67 PRO A C 1
ATOM 560 O O . PRO A 1 67 ? 22.798 -11.776 -8.066 1.00 58.03 67 PRO A O 1
ATOM 563 N N . LEU A 1 68 ? 22.195 -13.024 -9.838 1.00 56.03 68 LEU A N 1
ATOM 564 C CA . LEU A 1 68 ? 21.044 -13.664 -9.191 1.00 56.03 68 LEU A CA 1
ATOM 565 C C . LEU A 1 68 ? 21.501 -14.736 -8.190 1.00 56.03 68 LEU A C 1
ATOM 567 O O . LEU A 1 68 ? 21.010 -14.763 -7.067 1.00 56.03 68 LEU A O 1
ATOM 571 N N . ALA A 1 69 ? 22.506 -15.547 -8.537 1.00 57.44 69 ALA A N 1
ATOM 572 C CA . ALA A 1 69 ? 23.100 -16.519 -7.617 1.00 57.44 69 ALA A CA 1
ATOM 573 C C . ALA A 1 69 ? 23.780 -15.843 -6.408 1.00 57.44 69 ALA A C 1
ATOM 575 O O . ALA A 1 69 ? 23.565 -16.250 -5.266 1.00 57.44 69 ALA A O 1
ATOM 576 N N . SER A 1 70 ? 24.532 -14.754 -6.623 1.00 53.91 70 SER A N 1
ATOM 577 C CA . SER A 1 70 ? 25.111 -13.964 -5.523 1.00 53.91 70 SER A CA 1
ATOM 578 C C . SER A 1 70 ? 24.069 -13.206 -4.692 1.00 53.91 70 SER A C 1
ATOM 580 O O . SER A 1 70 ? 24.382 -12.763 -3.590 1.00 53.91 70 SER A O 1
ATOM 582 N N . SER A 1 71 ? 22.822 -13.077 -5.166 1.00 45.16 71 SER A N 1
ATOM 583 C CA . SER A 1 71 ? 21.744 -12.436 -4.401 1.00 45.16 71 SER A CA 1
ATOM 584 C C . SER A 1 71 ? 21.357 -13.211 -3.134 1.00 45.16 71 SER A C 1
ATOM 586 O O . SER A 1 71 ? 20.724 -12.637 -2.252 1.00 45.16 71 SER A O 1
ATOM 588 N N . SER A 1 72 ? 21.783 -14.473 -2.990 1.00 47.47 72 SER A N 1
ATOM 589 C CA . SER A 1 72 ? 21.676 -15.224 -1.728 1.00 47.47 72 SER A CA 1
ATOM 590 C C . SER A 1 72 ? 22.484 -14.582 -0.581 1.00 47.47 72 SER A C 1
ATOM 592 O O . SER A 1 72 ? 22.181 -14.773 0.592 1.00 47.47 72 SER A O 1
ATOM 594 N N . GLN A 1 73 ? 23.478 -13.742 -0.899 1.00 45.81 73 GLN A N 1
ATOM 595 C CA . GLN A 1 73 ? 24.321 -13.045 0.080 1.00 45.81 73 GLN A CA 1
ATOM 596 C C . GLN A 1 73 ? 23.799 -11.637 0.450 1.00 45.81 73 GLN A C 1
ATOM 598 O O . GLN A 1 73 ? 24.511 -10.840 1.058 1.00 45.81 73 GLN A O 1
ATOM 603 N N . ALA A 1 74 ? 22.547 -11.307 0.101 1.00 47.38 74 ALA A N 1
ATOM 604 C CA . ALA A 1 74 ? 21.977 -9.960 0.224 1.00 47.38 74 ALA A CA 1
ATOM 605 C C . ALA A 1 74 ? 21.480 -9.555 1.633 1.00 47.38 74 ALA A C 1
ATOM 607 O O . ALA A 1 74 ? 20.894 -8.475 1.770 1.00 47.38 74 ALA A O 1
ATOM 608 N N . MET A 1 75 ? 21.722 -10.355 2.684 1.00 45.59 75 MET A N 1
ATOM 609 C CA . MET A 1 75 ? 21.244 -10.079 4.056 1.00 45.59 75 MET A CA 1
ATOM 610 C C . MET A 1 75 ? 21.621 -8.677 4.570 1.00 45.59 75 MET A C 1
ATOM 612 O O . MET A 1 75 ? 20.805 -8.019 5.211 1.00 45.59 75 MET A O 1
ATOM 616 N N . THR A 1 76 ? 22.801 -8.158 4.222 1.00 44.94 76 THR A N 1
ATOM 617 C CA . THR A 1 76 ? 23.260 -6.826 4.662 1.00 44.94 76 THR A CA 1
ATOM 618 C C . THR A 1 76 ? 22.489 -5.663 4.021 1.00 44.94 76 THR A C 1
ATOM 620 O O . THR A 1 76 ? 22.520 -4.548 4.536 1.00 44.94 76 THR A O 1
ATOM 623 N N . SER A 1 77 ? 21.773 -5.886 2.911 1.00 43.16 77 SER A N 1
ATOM 624 C CA . SER A 1 77 ? 20.984 -4.831 2.251 1.00 43.16 77 SER A CA 1
ATOM 625 C C . SER A 1 77 ? 19.595 -4.623 2.870 1.00 43.16 77 SER A C 1
ATOM 627 O O . SER A 1 77 ? 19.039 -3.527 2.745 1.00 43.16 77 SER A O 1
ATOM 629 N N . VAL A 1 78 ? 19.079 -5.623 3.603 1.00 48.88 78 VAL A N 1
ATOM 630 C CA . VAL A 1 78 ? 17.710 -5.661 4.151 1.00 48.88 78 VAL A CA 1
ATOM 631 C C . VAL A 1 78 ? 17.400 -4.432 5.013 1.00 48.88 78 VAL A C 1
ATOM 633 O O . VAL A 1 78 ? 16.373 -3.793 4.825 1.00 48.88 78 VAL A O 1
ATOM 636 N N . VAL A 1 79 ? 18.313 -4.020 5.897 1.00 48.81 79 VAL A N 1
ATOM 637 C CA . VAL A 1 79 ? 18.103 -2.892 6.834 1.00 48.81 79 VAL A CA 1
ATOM 638 C C . VAL A 1 79 ? 17.874 -1.546 6.113 1.00 48.81 79 VAL A C 1
ATOM 640 O O . VAL A 1 79 ? 17.156 -0.667 6.599 1.00 48.81 79 VAL A O 1
ATOM 643 N N . THR A 1 80 ? 18.440 -1.378 4.914 1.00 48.84 80 THR A N 1
ATOM 644 C CA . THR A 1 80 ? 18.289 -0.146 4.109 1.00 48.84 80 THR A CA 1
ATOM 645 C C . THR A 1 80 ? 17.165 -0.211 3.072 1.00 48.84 80 THR A C 1
ATOM 647 O O . THR A 1 80 ? 16.829 0.817 2.474 1.00 48.84 80 THR A O 1
ATOM 650 N N . THR A 1 81 ? 16.564 -1.387 2.859 1.00 52.06 81 THR A N 1
ATOM 651 C CA . THR A 1 81 ? 15.352 -1.556 2.045 1.00 52.06 81 THR A CA 1
ATOM 652 C C . THR A 1 81 ? 14.088 -1.568 2.903 1.00 52.06 81 THR A C 1
ATOM 654 O O . THR A 1 81 ? 13.118 -0.925 2.508 1.00 52.06 81 THR A O 1
ATOM 657 N N . THR A 1 82 ? 14.101 -2.175 4.097 1.00 57.88 82 THR A N 1
ATOM 658 C CA . THR A 1 82 ? 12.958 -2.175 5.034 1.00 57.88 82 THR A CA 1
ATOM 659 C C . THR A 1 82 ? 12.596 -0.769 5.501 1.00 57.88 82 THR A C 1
ATOM 661 O O . THR A 1 82 ? 11.432 -0.386 5.432 1.00 57.88 82 THR A O 1
ATOM 664 N N . SER A 1 83 ? 13.581 0.054 5.870 1.00 61.47 83 SER A N 1
ATOM 665 C CA . SER A 1 83 ? 13.366 1.469 6.221 1.00 61.47 83 SER A CA 1
ATOM 666 C C . SER A 1 83 ? 12.692 2.265 5.091 1.00 61.47 83 SER A C 1
ATOM 668 O O . SER A 1 83 ? 11.792 3.064 5.348 1.00 61.47 83 SER A O 1
ATOM 670 N N . LYS A 1 84 ? 13.052 1.987 3.830 1.00 69.00 84 LYS A N 1
ATOM 671 C CA . LYS A 1 84 ? 12.430 2.585 2.632 1.00 69.00 84 LYS A CA 1
ATOM 672 C C . LYS A 1 84 ? 11.092 1.950 2.242 1.00 69.00 84 LYS A C 1
ATOM 674 O O . LYS A 1 84 ? 10.353 2.544 1.461 1.00 69.00 84 LYS A O 1
ATOM 679 N N . ALA A 1 85 ? 10.781 0.740 2.702 1.00 70.44 85 ALA A N 1
ATOM 680 C CA . ALA A 1 85 ? 9.454 0.140 2.570 1.00 70.44 85 ALA A CA 1
ATOM 681 C C . ALA A 1 85 ? 8.499 0.773 3.588 1.00 70.44 85 ALA A C 1
ATOM 683 O O . ALA A 1 85 ? 7.514 1.386 3.188 1.00 70.44 85 ALA A O 1
ATOM 684 N N . ALA A 1 86 ? 8.875 0.774 4.870 1.00 78.62 86 ALA A N 1
ATOM 685 C CA . ALA A 1 86 ? 8.117 1.398 5.950 1.00 78.62 86 ALA A CA 1
ATOM 686 C C . ALA A 1 86 ? 7.834 2.892 5.695 1.00 78.62 86 ALA A C 1
ATOM 688 O O . ALA A 1 86 ? 6.714 3.350 5.918 1.00 78.62 86 ALA A O 1
ATOM 689 N N . SER A 1 87 ? 8.801 3.653 5.160 1.00 83.12 87 SER A N 1
ATOM 690 C CA . SER A 1 87 ? 8.570 5.061 4.808 1.00 83.12 87 SER A CA 1
ATOM 691 C C . SER A 1 87 ? 7.554 5.238 3.672 1.00 83.12 87 SER A C 1
ATOM 693 O O . SER A 1 87 ? 6.743 6.157 3.732 1.00 83.12 87 SER A O 1
ATOM 695 N N . ARG A 1 88 ? 7.561 4.358 2.656 1.00 83.44 88 ARG A N 1
ATOM 696 C CA . ARG A 1 88 ? 6.579 4.373 1.553 1.00 83.44 88 ARG A CA 1
ATOM 697 C C . ARG A 1 88 ? 5.189 3.958 2.028 1.00 83.44 88 ARG A C 1
ATOM 699 O O . ARG A 1 88 ? 4.222 4.604 1.646 1.00 83.44 88 ARG A O 1
ATOM 706 N N . MET A 1 89 ? 5.096 2.942 2.888 1.00 87.50 89 MET A N 1
ATOM 707 C CA . MET A 1 89 ? 3.829 2.501 3.482 1.00 87.50 89 MET A CA 1
ATOM 708 C C . MET A 1 89 ? 3.199 3.615 4.319 1.00 87.50 89 MET A C 1
ATOM 710 O O . MET A 1 89 ? 2.026 3.915 4.129 1.00 87.50 89 MET A O 1
ATOM 714 N N . LYS A 1 90 ? 3.988 4.294 5.164 1.00 88.06 90 LYS A N 1
ATOM 715 C CA . LYS A 1 90 ? 3.524 5.448 5.949 1.00 88.06 90 LYS A CA 1
ATOM 716 C C . LYS A 1 90 ? 3.117 6.639 5.071 1.00 88.06 90 LYS A C 1
ATOM 718 O O . LYS A 1 90 ? 2.156 7.329 5.392 1.00 88.06 90 LYS A O 1
ATOM 723 N N . GLU A 1 91 ? 3.820 6.881 3.964 1.00 88.75 91 GLU A N 1
ATOM 724 C CA . GLU A 1 91 ? 3.468 7.933 2.999 1.00 88.75 91 GLU A CA 1
ATOM 725 C C . GLU A 1 91 ? 2.154 7.627 2.258 1.00 88.75 91 GLU A C 1
ATOM 727 O O . GLU A 1 91 ? 1.296 8.505 2.156 1.00 88.75 91 GLU A O 1
ATOM 732 N N . LEU A 1 92 ? 1.968 6.382 1.800 1.00 89.94 92 LEU A N 1
ATOM 733 C CA . LEU A 1 92 ? 0.706 5.898 1.234 1.00 89.94 92 LEU A CA 1
ATOM 734 C C . LEU A 1 92 ? -0.425 6.037 2.261 1.00 89.94 92 LEU A C 1
ATOM 736 O O . LEU A 1 92 ? -1.446 6.643 1.966 1.00 89.94 92 LEU A O 1
ATOM 740 N N . GLU A 1 93 ? -0.234 5.534 3.479 1.00 90.75 93 GLU A N 1
ATOM 741 C CA . GLU A 1 93 ? -1.220 5.585 4.561 1.00 90.75 93 GLU A CA 1
ATOM 742 C C . GLU A 1 93 ? -1.626 7.031 4.913 1.00 90.75 93 GLU A C 1
ATOM 744 O O . GLU A 1 93 ? -2.813 7.330 5.049 1.00 90.75 93 GLU A O 1
ATOM 749 N N . GLN A 1 94 ? -0.662 7.957 4.983 1.00 90.06 94 GLN A N 1
ATOM 750 C CA . GLN A 1 94 ? -0.925 9.386 5.180 1.00 90.06 94 GLN A CA 1
ATOM 751 C C . GLN A 1 94 ? -1.713 9.994 4.007 1.00 90.06 94 GLN A C 1
ATOM 753 O O . GLN A 1 94 ? -2.616 10.800 4.230 1.00 90.06 94 GLN A O 1
ATOM 758 N N . TYR A 1 95 ? -1.414 9.599 2.765 1.00 89.38 95 TYR A N 1
ATOM 759 C CA . TYR A 1 95 ? -2.158 10.051 1.589 1.00 89.38 95 TYR A CA 1
ATOM 760 C C . TYR A 1 95 ? -3.588 9.489 1.554 1.00 89.38 95 TYR A C 1
ATOM 762 O O . TYR A 1 95 ? -4.527 10.236 1.276 1.00 89.38 95 TYR A O 1
ATOM 770 N N . LEU A 1 96 ? -3.784 8.214 1.909 1.00 90.81 96 LEU A N 1
ATOM 771 C CA . LEU A 1 96 ? -5.104 7.577 2.008 1.00 90.81 96 LEU A CA 1
ATOM 772 C C . LEU A 1 96 ? -5.971 8.163 3.130 1.00 90.81 96 LEU A C 1
ATOM 774 O O . LEU A 1 96 ? -7.191 8.167 2.999 1.00 90.81 96 LEU A O 1
ATOM 778 N N . ARG A 1 97 ? -5.377 8.703 4.202 1.00 89.56 97 ARG A N 1
ATOM 779 C CA . ARG A 1 97 ? -6.115 9.465 5.229 1.00 89.56 97 ARG A CA 1
ATOM 780 C C . ARG A 1 97 ? -6.365 10.936 4.860 1.00 89.56 97 ARG A C 1
ATOM 782 O O . ARG A 1 97 ? -7.001 11.645 5.634 1.00 89.56 97 ARG A O 1
ATOM 789 N N . SER A 1 98 ? -5.913 11.411 3.695 1.00 87.31 98 SER A N 1
ATOM 790 C CA . SER A 1 98 ? -6.236 12.761 3.211 1.00 87.31 98 SER A CA 1
ATOM 791 C C . SER A 1 98 ? -7.579 12.797 2.465 1.00 87.31 98 SER A C 1
ATOM 793 O O . SER A 1 98 ? -7.885 11.901 1.675 1.00 87.31 98 SER A O 1
ATOM 795 N N . ASN A 1 99 ? -8.344 13.880 2.650 1.00 84.12 99 ASN A N 1
ATOM 796 C CA . ASN A 1 99 ? -9.707 14.060 2.114 1.00 84.12 99 ASN A CA 1
ATOM 797 C C . ASN A 1 99 ? -9.846 13.818 0.596 1.00 84.12 99 ASN A C 1
ATOM 799 O O . ASN A 1 99 ? -10.926 13.470 0.125 1.00 84.12 99 ASN A O 1
ATOM 803 N N . HIS A 1 100 ? -8.768 14.007 -0.174 1.00 85.25 100 HIS A N 1
ATOM 804 C CA . HIS A 1 100 ? -8.756 13.832 -1.631 1.00 85.25 100 HIS A CA 1
ATOM 805 C C . HIS A 1 100 ? -7.918 12.633 -2.100 1.00 85.25 100 HIS A C 1
ATOM 807 O O . HIS A 1 100 ? -8.121 12.155 -3.217 1.00 85.25 100 HIS A O 1
ATOM 813 N N . GLY A 1 101 ? -6.993 12.125 -1.280 1.00 86.50 101 GLY A N 1
ATOM 814 C CA . GLY A 1 101 ? -6.093 11.048 -1.689 1.00 86.50 101 GLY A CA 1
ATOM 815 C C . GLY A 1 101 ? -6.800 9.705 -1.842 1.00 86.50 101 GLY A C 1
ATOM 816 O O . GLY A 1 101 ? -6.571 9.012 -2.830 1.00 86.50 101 GLY A O 1
ATOM 817 N N . LEU A 1 102 ? -7.732 9.375 -0.940 1.00 90.00 102 LEU A N 1
ATOM 818 C CA . LEU A 1 102 ? -8.517 8.140 -1.020 1.00 90.00 102 LEU A CA 1
ATOM 819 C C . LEU A 1 102 ? -9.368 8.020 -2.307 1.00 90.00 102 LEU A C 1
ATOM 821 O O . LEU A 1 102 ? -9.212 7.012 -2.998 1.00 90.00 102 LEU A O 1
ATOM 825 N N . PRO A 1 103 ? -10.228 8.993 -2.691 1.00 90.69 103 PRO A N 1
ATOM 826 C CA . PRO A 1 103 ? -11.016 8.890 -3.926 1.00 90.69 103 PRO A CA 1
ATOM 827 C C . PRO A 1 103 ? -10.151 8.940 -5.194 1.00 90.69 103 PRO A C 1
ATOM 829 O O . PRO A 1 103 ? -10.412 8.201 -6.145 1.00 90.69 103 PRO A O 1
ATOM 832 N N . THR A 1 104 ? -9.082 9.740 -5.202 1.00 90.44 104 THR A N 1
ATOM 833 C CA . THR A 1 104 ? -8.141 9.813 -6.331 1.00 90.44 104 THR A CA 1
ATOM 834 C C . THR A 1 104 ? -7.407 8.486 -6.533 1.00 90.44 104 THR A C 1
ATOM 836 O O . THR A 1 104 ? -7.373 7.949 -7.642 1.00 90.44 104 THR A O 1
ATOM 839 N N . PHE A 1 105 ? -6.859 7.907 -5.459 1.00 91.62 105 PHE A N 1
ATOM 840 C CA . PHE A 1 105 ? -6.164 6.623 -5.522 1.00 91.62 105 PHE A CA 1
ATOM 841 C C . PHE A 1 105 ? -7.125 5.481 -5.877 1.00 91.62 105 PHE A C 1
ATOM 843 O O . PHE A 1 105 ? -6.800 4.660 -6.728 1.00 91.62 105 PHE A O 1
ATOM 850 N N . MET A 1 106 ? -8.351 5.489 -5.337 1.00 91.56 106 MET A N 1
ATOM 851 C CA . MET A 1 106 ? -9.410 4.547 -5.719 1.00 91.56 106 MET A CA 1
ATOM 852 C C . MET A 1 106 ? -9.745 4.619 -7.217 1.00 91.56 106 MET A C 1
ATOM 854 O O . MET A 1 106 ? -9.898 3.582 -7.858 1.00 91.56 106 MET A O 1
ATOM 858 N N . THR A 1 107 ? -9.809 5.819 -7.799 1.00 90.12 107 THR A N 1
ATOM 859 C CA . THR A 1 107 ? -10.071 6.010 -9.238 1.00 90.12 107 THR A CA 1
ATOM 860 C C . THR A 1 107 ? -8.933 5.446 -10.103 1.00 90.12 107 THR A C 1
ATOM 862 O O . THR A 1 107 ? -9.176 4.836 -11.143 1.00 90.12 107 THR A O 1
ATOM 865 N N . PHE A 1 108 ? -7.681 5.565 -9.649 1.00 89.69 108 PHE A N 1
ATOM 866 C CA . PHE A 1 108 ? -6.530 4.929 -10.302 1.00 89.69 108 PHE A CA 1
ATOM 867 C C . PHE A 1 108 ? -6.549 3.395 -10.162 1.00 89.69 108 PHE A C 1
ATOM 869 O O . PHE A 1 108 ? -6.343 2.679 -11.140 1.00 89.69 108 PHE A O 1
ATOM 876 N N . CYS A 1 109 ? -6.862 2.885 -8.969 1.00 89.31 109 CYS A N 1
ATOM 877 C CA . CYS A 1 109 ? -7.052 1.460 -8.683 1.00 89.31 109 CYS A CA 1
ATOM 878 C C . CYS A 1 109 ? -8.149 0.808 -9.541 1.00 89.31 109 CYS A C 1
ATOM 880 O O . CYS A 1 109 ? -7.994 -0.339 -9.958 1.00 89.31 109 CYS A O 1
ATOM 882 N N . GLN A 1 110 ? -9.237 1.528 -9.840 1.00 90.44 110 GLN A N 1
ATOM 883 C CA . GLN A 1 110 ? -10.310 1.054 -10.727 1.00 90.44 110 GLN A CA 1
ATOM 884 C C . GLN A 1 110 ? -9.813 0.819 -12.158 1.00 90.44 110 GLN A C 1
ATOM 886 O O . GLN A 1 110 ? -10.115 -0.217 -12.744 1.00 90.44 110 GLN A O 1
ATOM 891 N N . ARG A 1 111 ? -9.008 1.742 -12.703 1.00 85.88 111 ARG A N 1
ATOM 892 C CA . ARG A 1 111 ? -8.420 1.627 -14.050 1.00 85.88 111 ARG A CA 1
ATOM 893 C C . ARG A 1 111 ? -7.488 0.416 -14.185 1.00 85.88 111 ARG A C 1
ATOM 895 O O . ARG A 1 111 ? -7.427 -0.197 -15.245 1.00 85.88 111 ARG A O 1
ATOM 902 N N . ASP A 1 112 ? -6.766 0.090 -13.116 1.00 82.25 112 ASP A N 1
ATOM 903 C CA . ASP A 1 112 ? -5.792 -1.005 -13.070 1.00 82.25 112 ASP A CA 1
ATOM 904 C C . ASP A 1 112 ? -6.400 -2.340 -12.563 1.00 82.25 112 ASP A C 1
ATOM 906 O O . ASP A 1 112 ? -5.657 -3.306 -12.397 1.00 82.25 112 ASP A O 1
ATOM 910 N N . PHE A 1 113 ? -7.721 -2.406 -12.317 1.00 84.56 113 PHE A N 1
ATOM 911 C CA . PHE A 1 113 ? -8.441 -3.556 -11.731 1.00 84.56 113 PHE A CA 1
ATOM 912 C C . PHE A 1 113 ? -7.753 -4.124 -10.468 1.00 84.56 113 PHE A C 1
ATOM 914 O O . PHE A 1 113 ? -7.442 -5.314 -10.366 1.00 84.56 113 PHE A O 1
ATOM 921 N N . ARG A 1 114 ? -7.467 -3.217 -9.524 1.00 84.00 114 ARG A N 1
ATOM 922 C CA . ARG A 1 114 ? -6.836 -3.465 -8.215 1.00 84.00 114 ARG A CA 1
ATOM 923 C C . ARG A 1 114 ? -7.529 -2.639 -7.135 1.00 84.00 114 ARG A C 1
ATOM 925 O O . ARG A 1 114 ? -6.950 -1.710 -6.568 1.00 84.00 114 ARG A O 1
ATOM 932 N N . THR A 1 115 ? -8.818 -2.896 -6.931 1.00 89.75 115 THR A N 1
ATOM 933 C CA . THR A 1 115 ? -9.648 -2.168 -5.954 1.00 89.75 115 THR A CA 1
ATOM 934 C C . THR A 1 115 ? -9.857 -2.938 -4.659 1.00 89.75 115 THR A C 1
ATOM 936 O O . THR A 1 115 ? -10.235 -2.355 -3.645 1.00 89.75 115 THR A O 1
ATOM 939 N N . GLU A 1 116 ? -9.592 -4.236 -4.686 1.00 90.12 116 GLU A N 1
ATOM 940 C CA . GLU A 1 116 ? -9.981 -5.225 -3.692 1.00 90.12 116 GLU A CA 1
ATOM 941 C C . GLU A 1 116 ? -9.157 -5.030 -2.414 1.00 90.12 116 GLU A C 1
ATOM 943 O O . GLU A 1 116 ? -9.718 -4.930 -1.322 1.00 90.12 116 GLU A O 1
ATOM 948 N N . GLU A 1 117 ? -7.842 -4.833 -2.553 1.00 90.25 117 GLU A N 1
ATOM 949 C CA . GLU A 1 117 ? -6.930 -4.530 -1.446 1.00 90.25 117 GLU A CA 1
ATOM 950 C C . GLU A 1 117 ? -7.269 -3.187 -0.774 1.00 90.25 117 GLU A C 1
ATOM 952 O O . GLU A 1 117 ? -7.230 -3.064 0.452 1.00 90.25 117 GLU A O 1
ATOM 957 N N . LEU A 1 118 ? -7.640 -2.175 -1.566 1.00 91.94 118 LEU A N 1
ATOM 958 C CA . LEU A 1 118 ? -7.969 -0.837 -1.066 1.00 91.94 118 LEU A CA 1
ATOM 959 C C . LEU A 1 118 ? -9.343 -0.798 -0.377 1.00 91.94 118 LEU A C 1
ATOM 961 O O . LEU A 1 118 ? -9.501 -0.147 0.655 1.00 91.94 118 LEU A O 1
ATOM 965 N N . ARG A 1 119 ? -10.329 -1.536 -0.902 1.00 91.94 119 ARG A N 1
ATOM 966 C CA . ARG A 1 119 ? -11.636 -1.753 -0.260 1.00 91.94 119 ARG A CA 1
ATOM 967 C C . ARG A 1 119 ? -11.491 -2.541 1.044 1.00 91.94 119 ARG A C 1
ATOM 969 O O . ARG A 1 119 ? -12.131 -2.195 2.035 1.00 91.94 119 ARG A O 1
ATOM 976 N N . ALA A 1 120 ? -10.631 -3.561 1.069 1.00 91.75 120 ALA A N 1
ATOM 977 C CA . ALA A 1 120 ? -10.319 -4.303 2.287 1.00 91.75 120 ALA A CA 1
ATOM 978 C C . ALA A 1 120 ? -9.656 -3.398 3.341 1.00 91.75 120 ALA A C 1
ATOM 980 O O . ALA A 1 120 ? -10.055 -3.432 4.503 1.00 91.75 120 ALA A O 1
ATOM 981 N N . TRP A 1 121 ? -8.727 -2.524 2.934 1.00 93.00 121 TRP A N 1
ATOM 982 C CA . TRP A 1 121 ? -8.107 -1.527 3.817 1.00 93.00 121 TRP A CA 1
ATOM 983 C C . TRP A 1 121 ? -9.140 -0.549 4.405 1.00 93.00 121 TRP A C 1
ATOM 985 O O . TRP A 1 121 ? -9.166 -0.337 5.618 1.00 93.00 121 TRP A O 1
ATOM 995 N N . GLN A 1 122 ? -10.059 -0.030 3.578 1.00 92.62 122 GLN A N 1
ATOM 996 C CA . GLN A 1 122 ? -11.174 0.814 4.034 1.00 92.62 122 GLN A CA 1
ATOM 997 C C . GLN A 1 122 ? -12.052 0.107 5.082 1.00 92.62 122 GLN A C 1
ATOM 999 O O . GLN A 1 122 ? -12.465 0.734 6.056 1.00 92.62 122 GLN A O 1
ATOM 1004 N N . LEU A 1 123 ? -12.318 -1.194 4.917 1.00 91.94 123 LEU A N 1
ATOM 1005 C CA . LEU A 1 123 ? -13.100 -1.976 5.882 1.00 91.94 123 LEU A CA 1
ATOM 1006 C C . LEU A 1 123 ? -12.359 -2.207 7.210 1.00 91.94 123 LEU A C 1
ATOM 1008 O O . LEU A 1 123 ? -13.016 -2.254 8.249 1.00 91.94 123 LEU A O 1
ATOM 1012 N N . VAL A 1 124 ? -11.020 -2.285 7.216 1.00 92.25 124 VAL A N 1
ATOM 1013 C CA . VAL A 1 124 ? -10.240 -2.331 8.470 1.00 92.25 124 VAL A CA 1
ATOM 1014 C C . VAL A 1 124 ? -10.282 -0.985 9.205 1.00 92.25 124 VAL A C 1
ATOM 1016 O O . VAL A 1 124 ? -10.511 -0.967 10.414 1.00 92.25 124 VAL A O 1
ATOM 1019 N N . GLU A 1 125 ? -10.151 0.148 8.506 1.00 92.06 125 GLU A N 1
ATOM 1020 C CA . GLU A 1 125 ? -10.321 1.474 9.131 1.00 92.06 125 GLU A CA 1
ATOM 1021 C C . GLU A 1 125 ? -11.760 1.664 9.668 1.00 92.06 125 GLU A C 1
ATOM 1023 O O . GLU A 1 125 ? -11.942 2.184 10.769 1.00 92.06 125 GLU A O 1
ATOM 1028 N N . GLN A 1 126 ? -12.788 1.162 8.970 1.00 91.56 126 GLN A N 1
ATOM 1029 C CA . GLN A 1 126 ? -14.173 1.160 9.471 1.00 91.56 126 GLN A CA 1
ATOM 1030 C C . GLN A 1 126 ? -14.374 0.249 10.695 1.00 91.56 126 GLN A C 1
ATOM 1032 O O . GLN A 1 126 ? -15.130 0.607 11.599 1.00 91.56 126 GLN A O 1
ATOM 1037 N N . PHE A 1 127 ? -13.687 -0.897 10.773 1.00 91.94 127 PHE A N 1
ATOM 1038 C CA . PHE A 1 127 ? -13.665 -1.733 11.981 1.00 91.94 127 PHE A CA 1
ATOM 1039 C C . PHE A 1 127 ? -12.999 -1.007 13.160 1.00 91.94 127 PHE A C 1
ATOM 1041 O O . PHE A 1 127 ? -13.541 -1.010 14.264 1.00 91.94 127 PHE A O 1
ATOM 1048 N N . LYS A 1 128 ? -11.882 -0.301 12.933 1.00 90.62 128 LYS A N 1
ATOM 1049 C CA . LYS A 1 128 ? -11.224 0.532 13.961 1.00 90.62 128 LYS A CA 1
ATOM 1050 C C . LYS A 1 128 ? -12.130 1.642 14.493 1.00 90.62 128 LYS A C 1
ATOM 1052 O O . LYS A 1 128 ? -12.093 1.940 15.683 1.00 90.62 128 LYS A O 1
ATOM 1057 N N . GLN A 1 129 ? -12.979 2.200 13.632 1.00 90.94 129 GLN A N 1
ATOM 1058 C CA . GLN A 1 129 ? -14.023 3.171 13.982 1.00 90.94 129 GLN A CA 1
ATOM 1059 C C . GLN A 1 129 ? -15.300 2.526 14.565 1.00 90.94 129 GLN A C 1
ATOM 1061 O O . GLN A 1 129 ? -16.275 3.230 14.810 1.00 90.94 129 GLN A O 1
ATOM 1066 N N . ARG A 1 130 ? -15.316 1.200 14.786 1.00 88.00 130 ARG A N 1
ATOM 1067 C CA . ARG A 1 130 ? -16.462 0.402 15.275 1.00 88.00 130 ARG A CA 1
ATOM 1068 C C . ARG A 1 130 ? -17.717 0.444 14.383 1.00 88.00 130 ARG A C 1
ATOM 1070 O O . ARG A 1 1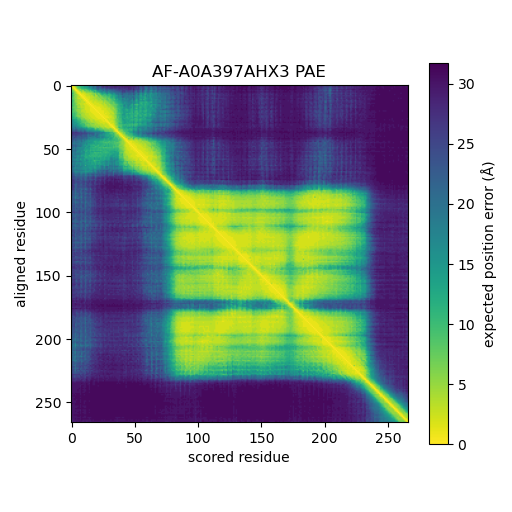30 ? -18.792 0.035 14.808 1.00 88.00 130 ARG A O 1
ATOM 1077 N N . LEU A 1 131 ? -17.582 0.870 13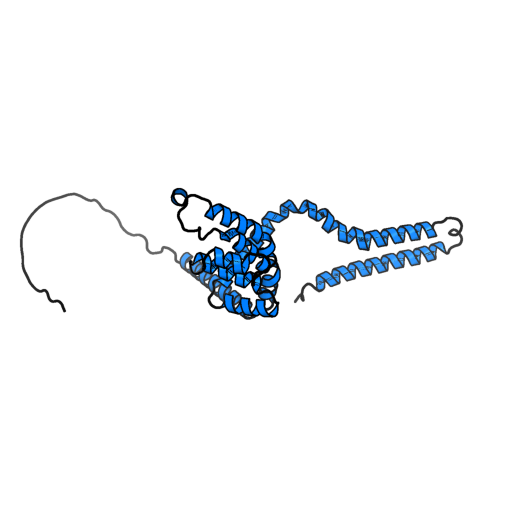.124 1.00 89.38 131 LEU A N 1
ATOM 1078 C CA . LEU A 1 131 ? -18.674 0.950 12.139 1.00 89.38 131 LEU A CA 1
ATOM 1079 C C . LEU A 1 131 ? -18.988 -0.402 11.470 1.00 89.38 131 LEU A C 1
ATOM 1081 O O . LEU A 1 131 ? -20.038 -0.573 10.849 1.00 89.38 131 LEU A O 1
ATOM 1085 N N . VAL A 1 132 ? -18.065 -1.364 11.559 1.00 89.88 132 VAL A N 1
ATOM 1086 C CA . VAL A 1 132 ? -18.159 -2.699 10.952 1.00 89.88 132 VAL A CA 1
ATOM 1087 C C . VAL A 1 132 ? -17.729 -3.742 11.979 1.00 89.88 132 VAL A C 1
ATOM 1089 O O . VAL A 1 132 ? -16.690 -3.588 12.613 1.00 89.88 132 VAL A O 1
ATOM 1092 N N . SER A 1 133 ? -18.502 -4.820 12.136 1.00 88.62 133 SER A N 1
ATOM 1093 C CA . SER A 1 133 ? -18.145 -5.931 13.026 1.00 88.62 133 SER A CA 1
ATOM 1094 C C . SER A 1 133 ? -17.053 -6.821 12.422 1.00 88.62 133 SER A C 1
ATOM 1096 O O . SER A 1 133 ? -16.983 -7.007 11.204 1.00 88.62 133 SER A O 1
ATOM 1098 N N . ALA A 1 134 ? -16.229 -7.436 13.276 1.00 86.94 134 ALA A N 1
ATOM 1099 C CA . ALA A 1 134 ? -15.143 -8.323 12.849 1.00 86.94 134 ALA A CA 1
ATOM 1100 C C . ALA A 1 134 ? -15.628 -9.472 11.948 1.00 86.94 134 ALA A C 1
ATOM 1102 O O . ALA A 1 134 ? -14.988 -9.787 10.948 1.00 86.94 134 ALA A O 1
ATOM 1103 N N . GLN A 1 135 ? -16.793 -10.050 12.256 1.00 87.38 135 GLN A N 1
ATOM 1104 C CA . GLN A 1 135 ? -17.404 -11.111 11.453 1.00 87.38 135 GLN A CA 1
ATOM 1105 C C . GLN A 1 135 ? -17.814 -10.618 10.056 1.00 87.38 135 GLN A C 1
ATOM 1107 O O . GLN A 1 135 ? -17.608 -11.338 9.084 1.00 87.38 135 GLN A O 1
ATOM 1112 N N . LYS A 1 136 ? -18.330 -9.384 9.929 1.00 89.56 136 LYS A N 1
ATOM 1113 C CA . LYS A 1 136 ? -18.682 -8.777 8.633 1.00 89.56 136 LYS A CA 1
ATOM 1114 C C . LYS A 1 136 ? -17.440 -8.443 7.803 1.00 89.56 136 LYS A C 1
ATOM 1116 O O . LYS A 1 136 ? -17.443 -8.670 6.596 1.00 89.56 136 LYS A O 1
ATOM 1121 N N . LEU A 1 137 ? -16.372 -7.947 8.430 1.00 90.44 137 LEU A N 1
ATOM 1122 C CA . LEU A 1 137 ? -15.077 -7.757 7.766 1.00 90.44 137 LEU A CA 1
ATOM 1123 C C . LEU A 1 137 ? -14.541 -9.102 7.253 1.00 90.44 137 LEU A C 1
ATOM 1125 O O . LEU A 1 137 ? -14.174 -9.222 6.085 1.00 90.44 137 LEU A O 1
ATOM 1129 N N . LEU A 1 138 ? -14.566 -10.129 8.105 1.00 88.75 138 LEU A N 1
ATOM 1130 C CA . LEU A 1 138 ? -14.075 -11.463 7.783 1.00 88.75 138 LEU A CA 1
ATOM 1131 C C . LEU A 1 138 ? -14.845 -12.098 6.611 1.00 88.75 138 LEU A C 1
ATOM 1133 O O . LEU A 1 138 ? -14.215 -12.539 5.652 1.00 88.75 138 LEU A O 1
ATOM 1137 N N . THR A 1 139 ? -16.181 -12.084 6.621 1.00 88.94 139 THR A N 1
ATOM 1138 C CA . THR A 1 139 ? -16.987 -12.635 5.513 1.00 88.94 139 THR A CA 1
ATOM 1139 C C . THR A 1 139 ? -16.888 -11.827 4.219 1.00 88.94 139 THR A C 1
ATOM 1141 O O . THR A 1 139 ? -16.993 -12.410 3.143 1.00 88.94 139 THR A O 1
ATOM 1144 N N . THR A 1 140 ? -16.648 -10.513 4.291 1.00 89.31 140 THR A N 1
ATOM 1145 C CA . THR A 1 140 ? -16.533 -9.658 3.093 1.00 89.31 140 THR A CA 1
ATOM 1146 C C . THR A 1 140 ? -15.144 -9.732 2.444 1.00 89.31 140 THR A C 1
ATOM 1148 O O . THR A 1 140 ? -15.055 -9.631 1.220 1.00 89.31 140 THR A O 1
ATOM 1151 N N . CYS A 1 141 ? -14.078 -9.928 3.235 1.00 89.62 141 CYS A N 1
ATOM 1152 C CA . CYS A 1 141 ? -12.689 -9.805 2.770 1.00 89.62 141 CYS A CA 1
ATOM 1153 C C . CYS A 1 141 ? -11.812 -11.058 2.923 1.00 89.62 141 CYS A C 1
ATOM 1155 O O . CYS A 1 141 ? -10.887 -11.213 2.133 1.00 89.62 141 CYS A O 1
ATOM 1157 N N . LEU A 1 142 ? -12.019 -11.905 3.940 1.00 87.75 142 LEU A N 1
ATOM 1158 C CA . LEU A 1 142 ? -11.045 -12.929 4.384 1.00 87.75 142 LEU A CA 1
ATOM 1159 C C . LEU A 1 142 ? -11.514 -14.385 4.196 1.00 87.75 142 LEU A C 1
ATOM 1161 O O . LEU A 1 142 ? -10.691 -15.298 4.206 1.00 87.75 142 LEU A O 1
ATOM 1165 N N . VAL A 1 143 ? -12.817 -14.618 4.032 1.00 84.88 143 VAL A N 1
ATOM 1166 C CA . VAL A 1 143 ? -13.394 -15.946 3.749 1.00 84.88 143 VAL A CA 1
ATOM 1167 C C . VAL A 1 143 ? -13.148 -16.334 2.275 1.00 84.88 143 VAL A C 1
ATOM 1169 O O . VAL A 1 143 ? -13.168 -15.459 1.406 1.00 84.88 143 VAL A O 1
ATOM 1172 N N . PRO A 1 144 ? -12.918 -17.621 1.938 1.00 80.44 144 PRO A N 1
ATOM 1173 C CA . PRO A 1 144 ? -12.808 -18.058 0.544 1.00 80.44 144 PRO A CA 1
ATOM 1174 C C . PRO A 1 144 ? -14.017 -17.634 -0.304 1.00 80.44 144 PRO A C 1
ATOM 1176 O O . PRO A 1 144 ? -15.151 -17.704 0.156 1.00 80.44 144 PRO A O 1
ATOM 1179 N N . GLN A 1 145 ? -13.772 -17.221 -1.553 1.00 79.81 145 GLN A N 1
ATOM 1180 C CA . GLN A 1 145 ? -14.804 -16.742 -2.494 1.00 79.81 145 GLN A CA 1
ATOM 1181 C C . GLN A 1 145 ? -15.579 -15.481 -2.035 1.00 79.81 145 GLN A C 1
ATOM 1183 O O . GLN A 1 145 ? -16.646 -15.185 -2.569 1.00 79.81 145 GLN A O 1
ATOM 1188 N N . CYS A 1 146 ? -15.054 -14.712 -1.074 1.00 84.00 146 CYS A N 1
ATOM 1189 C CA . CYS A 1 146 ? -15.654 -13.440 -0.662 1.00 84.00 146 CYS A CA 1
ATOM 1190 C C . CYS A 1 146 ? -15.590 -12.348 -1.752 1.00 84.00 146 CYS A C 1
ATOM 1192 O O . CYS A 1 146 ? -14.777 -12.393 -2.677 1.00 84.00 146 CYS A O 1
ATOM 1194 N N . ALA A 1 147 ? -16.441 -11.326 -1.614 1.00 83.75 147 ALA A N 1
ATOM 1195 C CA . ALA A 1 147 ? -16.612 -10.263 -2.609 1.00 83.75 147 ALA A CA 1
ATOM 1196 C C . ALA A 1 147 ? -15.382 -9.350 -2.799 1.00 83.75 147 ALA A C 1
ATOM 1198 O O . ALA A 1 147 ? -15.298 -8.663 -3.813 1.00 83.75 147 ALA A O 1
ATOM 1199 N N . LEU A 1 148 ? -14.445 -9.331 -1.843 1.00 85.38 148 LEU A N 1
ATOM 1200 C CA . LEU A 1 148 ? -13.181 -8.584 -1.908 1.00 85.38 148 LEU A CA 1
ATOM 1201 C C . LEU A 1 148 ? -11.963 -9.519 -1.776 1.00 85.38 148 LEU A C 1
ATOM 1203 O O . LEU A 1 148 ? -10.971 -9.187 -1.122 1.00 85.38 148 LEU A O 1
ATOM 1207 N N . ALA A 1 149 ? -12.048 -10.712 -2.371 1.00 84.38 149 ALA A N 1
ATOM 1208 C CA . ALA A 1 149 ? -10.956 -11.678 -2.393 1.00 84.38 149 ALA A CA 1
ATOM 1209 C C . ALA A 1 149 ? -9.731 -11.116 -3.140 1.00 84.38 149 ALA A C 1
ATOM 1211 O O . ALA A 1 149 ? -9.735 -10.987 -4.363 1.00 84.38 149 ALA A O 1
ATOM 1212 N N . CYS A 1 150 ? -8.663 -10.823 -2.398 1.00 85.69 150 CYS A N 1
ATOM 1213 C CA . CYS A 1 150 ? -7.381 -10.347 -2.919 1.00 85.69 150 CYS A CA 1
ATOM 1214 C C . CYS A 1 150 ? -6.248 -11.321 -2.534 1.00 85.69 150 CYS A C 1
ATOM 1216 O O . CYS A 1 150 ? -6.408 -12.108 -1.595 1.00 85.69 150 CYS A O 1
ATOM 1218 N N . PRO A 1 151 ? -5.075 -11.293 -3.199 1.00 85.62 151 PRO A N 1
ATOM 1219 C CA . PRO A 1 151 ? -3.976 -12.218 -2.895 1.00 85.62 151 PRO A CA 1
ATOM 1220 C C . PRO A 1 151 ? -3.534 -12.155 -1.425 1.00 85.62 151 PRO A C 1
ATOM 1222 O O . PRO A 1 151 ? -3.259 -13.182 -0.800 1.00 85.62 151 PRO A O 1
ATOM 1225 N N . THR A 1 152 ? -3.542 -10.952 -0.842 1.00 86.62 152 THR A N 1
ATOM 1226 C CA . THR A 1 152 ? -3.260 -10.729 0.579 1.00 86.62 152 THR A CA 1
ATOM 1227 C C . THR A 1 152 ? -4.311 -11.384 1.474 1.00 86.62 152 THR A C 1
ATOM 1229 O O . THR A 1 152 ? -3.950 -12.027 2.459 1.00 86.62 152 THR A O 1
ATOM 1232 N N . SER A 1 153 ? -5.604 -11.289 1.150 1.00 86.06 153 SER A N 1
ATOM 1233 C CA . SER A 1 153 ? -6.639 -11.882 2.000 1.00 86.06 153 SER A CA 1
ATOM 1234 C C . SER A 1 153 ? -6.708 -13.403 1.901 1.00 86.06 153 SER A C 1
ATOM 1236 O O . SER A 1 153 ? -6.932 -14.047 2.920 1.00 86.06 153 SER A O 1
ATOM 1238 N N . VAL A 1 154 ? -6.386 -14.000 0.749 1.00 87.06 154 VAL A N 1
ATOM 1239 C CA . VAL A 1 154 ? -6.223 -15.462 0.627 1.00 87.06 154 VAL A CA 1
ATOM 1240 C C . VAL A 1 154 ? -5.072 -15.973 1.508 1.00 87.06 154 VAL A C 1
ATOM 1242 O O . VAL A 1 154 ? -5.204 -17.017 2.144 1.00 87.06 154 VAL A O 1
ATOM 1245 N N . LYS A 1 155 ? -3.964 -15.222 1.609 1.00 88.25 155 LYS A N 1
ATOM 1246 C CA . LYS A 1 155 ? -2.814 -15.557 2.472 1.00 88.25 155 LYS A CA 1
ATOM 1247 C C . LYS A 1 155 ? -3.136 -15.455 3.970 1.00 88.25 155 LYS A C 1
ATOM 1249 O O . LYS A 1 155 ? -2.691 -16.298 4.744 1.00 88.25 155 LYS A O 1
ATOM 1254 N N . TRP A 1 156 ? -3.864 -14.418 4.387 1.00 87.75 156 TRP A N 1
ATOM 1255 C CA . TRP A 1 156 ? -4.124 -14.123 5.806 1.00 87.75 156 TRP A CA 1
ATOM 1256 C C . TRP A 1 156 ? -5.447 -14.697 6.340 1.00 87.75 156 TRP A C 1
ATOM 1258 O O . TRP A 1 156 ? -5.592 -14.869 7.551 1.00 87.75 156 TRP A O 1
ATOM 1268 N N . GLY A 1 157 ? -6.396 -15.022 5.460 1.00 87.25 157 GLY A N 1
ATOM 1269 C CA . GLY A 1 157 ? -7.753 -15.461 5.788 1.00 87.25 157 GLY A CA 1
ATOM 1270 C C . GLY A 1 157 ? -7.825 -16.625 6.777 1.00 87.25 157 GLY A C 1
ATOM 1271 O O . GLY A 1 157 ? -8.396 -16.439 7.851 1.00 87.25 157 GLY A O 1
ATOM 1272 N N . PRO A 1 158 ? -7.207 -17.791 6.498 1.00 88.69 158 PRO A N 1
ATOM 1273 C CA . PRO A 1 158 ? -7.256 -18.951 7.395 1.00 88.69 158 PRO A CA 1
ATOM 1274 C C . PRO A 1 158 ? -6.736 -18.651 8.808 1.00 88.69 158 PRO A C 1
ATOM 1276 O O . PRO A 1 158 ? -7.346 -19.060 9.796 1.00 88.69 158 PRO A O 1
ATOM 1279 N N . THR A 1 159 ? -5.656 -17.869 8.914 1.00 89.75 159 THR A N 1
ATOM 1280 C CA . THR A 1 159 ? -5.091 -17.413 10.193 1.00 89.75 159 THR A CA 1
ATOM 1281 C C . THR A 1 159 ? -6.094 -16.566 10.970 1.00 89.75 159 THR A C 1
ATOM 1283 O O . THR A 1 159 ? -6.259 -16.756 12.173 1.00 89.75 159 THR A O 1
ATOM 1286 N N . TYR A 1 160 ? -6.790 -15.650 10.294 1.00 89.19 160 TYR A N 1
ATOM 1287 C CA . TYR A 1 160 ? -7.769 -14.763 10.920 1.00 89.19 160 TYR A CA 1
ATOM 1288 C C . TYR A 1 160 ? -9.097 -15.448 11.267 1.00 89.19 160 TYR A C 1
ATOM 1290 O O . TYR A 1 160 ? -9.679 -15.111 12.297 1.00 89.19 160 TYR A O 1
ATOM 1298 N N . VAL A 1 161 ? -9.534 -16.441 10.484 1.00 89.19 161 VAL A N 1
ATOM 1299 C CA . VAL A 1 161 ? -10.664 -17.326 10.827 1.00 89.19 161 VAL A CA 1
ATOM 1300 C C . VAL A 1 161 ? -10.361 -18.057 12.137 1.00 89.19 161 VAL A C 1
ATOM 1302 O O . VAL A 1 161 ? -11.080 -17.880 13.119 1.00 89.19 161 VAL A O 1
ATOM 1305 N N . ALA A 1 162 ? -9.239 -18.783 12.199 1.00 88.25 162 ALA A N 1
ATOM 1306 C CA . ALA A 1 162 ? -8.839 -19.528 13.392 1.00 88.25 162 ALA A CA 1
ATOM 1307 C C . ALA A 1 162 ? -8.597 -18.612 14.607 1.00 88.25 162 ALA A C 1
ATOM 1309 O O . ALA A 1 162 ? -8.984 -18.948 15.727 1.00 88.25 162 ALA A O 1
ATOM 1310 N N . ARG A 1 163 ? -8.003 -17.426 14.402 1.00 88.81 163 ARG A N 1
ATOM 1311 C CA . ARG A 1 163 ? -7.790 -16.435 15.468 1.00 88.81 163 ARG A CA 1
ATOM 1312 C C . ARG A 1 163 ? -9.118 -15.915 16.029 1.00 88.81 163 ARG A C 1
ATOM 1314 O O . ARG A 1 163 ? -9.238 -15.827 17.248 1.00 88.81 163 ARG A O 1
ATOM 1321 N N . LEU A 1 164 ? -10.110 -15.625 15.181 1.00 87.25 164 LEU A N 1
ATOM 1322 C CA . LEU A 1 164 ? -11.433 -15.159 15.613 1.00 87.25 164 LEU A CA 1
ATOM 1323 C C . LEU A 1 164 ? -12.226 -16.271 16.322 1.00 87.25 164 LEU A C 1
ATOM 1325 O O . LEU A 1 164 ? -12.778 -16.025 17.392 1.00 87.25 164 LEU A O 1
ATOM 1329 N N . GLU A 1 165 ? -12.206 -17.504 15.806 1.00 87.12 165 GLU A N 1
ATOM 1330 C CA . GLU A 1 165 ? -12.766 -18.672 16.508 1.00 87.12 165 GLU A CA 1
ATOM 1331 C C . GLU A 1 165 ? -12.115 -18.891 17.882 1.00 87.12 165 GLU A C 1
ATOM 1333 O O . GLU A 1 165 ? -12.806 -19.186 18.853 1.00 87.12 165 GLU A O 1
ATOM 1338 N N . SER A 1 166 ? -10.793 -18.712 17.991 1.00 86.31 166 SER A N 1
ATOM 1339 C CA . SER A 1 166 ? -10.069 -18.837 19.265 1.00 86.31 166 SER A CA 1
ATOM 1340 C C . SER A 1 166 ? -10.356 -17.708 20.262 1.00 86.31 166 SER A C 1
ATOM 1342 O O . SER A 1 166 ? -10.006 -17.837 21.433 1.00 86.31 166 SER A O 1
ATOM 1344 N N . TRP A 1 167 ? -10.954 -16.602 19.806 1.00 83.06 167 TRP A N 1
ATOM 1345 C CA . TRP A 1 167 ? -11.394 -15.492 20.654 1.00 83.06 167 TRP A CA 1
ATOM 1346 C C . TRP A 1 167 ? -12.818 -15.735 21.158 1.00 83.06 167 TRP A C 1
ATOM 1348 O O . TRP A 1 167 ? -13.060 -15.657 22.355 1.00 83.06 167 TRP A O 1
ATOM 1358 N N . LEU A 1 168 ? -13.717 -16.157 20.261 1.00 81.19 168 LEU A N 1
ATOM 1359 C CA . LEU A 1 168 ? -15.106 -16.552 20.549 1.00 81.19 168 LEU A CA 1
ATOM 1360 C C . LEU A 1 168 ? -15.245 -17.772 21.485 1.00 81.19 168 LEU A C 1
ATOM 1362 O O . LEU A 1 168 ? -16.353 -18.092 21.901 1.00 81.19 168 LEU A O 1
ATOM 1366 N N . ARG A 1 169 ? -14.146 -18.477 21.787 1.00 81.56 169 ARG A N 1
ATOM 1367 C CA . ARG A 1 169 ? -14.087 -19.614 22.729 1.00 81.56 169 ARG A CA 1
ATOM 1368 C C . ARG A 1 169 ? -13.414 -19.279 24.069 1.00 81.56 169 ARG A C 1
ATOM 1370 O O . ARG A 1 169 ? -13.106 -20.202 24.817 1.00 81.56 169 ARG A O 1
ATOM 1377 N N . ARG A 1 170 ? -13.115 -18.008 24.353 1.00 78.12 170 ARG A N 1
ATOM 1378 C CA . ARG A 1 170 ? -12.588 -17.576 25.661 1.00 78.12 170 ARG A CA 1
ATOM 1379 C C . ARG A 1 170 ? -13.730 -17.092 26.539 1.00 78.12 170 ARG A C 1
ATOM 1381 O O . ARG A 1 170 ? -14.647 -16.454 26.033 1.00 78.12 170 ARG A O 1
ATOM 1388 N N . ASP A 1 171 ? -13.630 -17.351 27.836 1.00 62.25 171 ASP A N 1
ATOM 1389 C CA . ASP A 1 171 ? -14.617 -16.894 28.811 1.00 62.25 171 ASP A CA 1
ATOM 1390 C C . ASP A 1 171 ? -14.674 -15.358 28.848 1.00 62.25 171 ASP A C 1
ATOM 1392 O O . ASP A 1 171 ? -13.639 -14.680 28.923 1.00 62.25 171 ASP A O 1
ATOM 1396 N N . GLU A 1 172 ? -15.891 -14.809 28.780 1.00 63.44 172 GLU A N 1
ATOM 1397 C CA . GLU A 1 172 ? -16.123 -13.364 28.648 1.00 63.44 172 GLU A CA 1
ATOM 1398 C C . GLU A 1 172 ? -15.516 -12.571 29.820 1.00 63.44 172 GLU A C 1
ATOM 1400 O O . GLU A 1 172 ? -14.960 -11.491 29.608 1.00 63.44 172 GLU A O 1
ATOM 1405 N N . ASP A 1 173 ? -15.532 -13.158 31.022 1.00 59.88 173 ASP A N 1
ATOM 1406 C CA . ASP A 1 173 ? -15.029 -12.593 32.283 1.00 59.88 173 ASP A CA 1
ATOM 1407 C C . ASP A 1 173 ? -13.539 -12.202 32.256 1.00 59.88 173 ASP A C 1
ATOM 1409 O O . ASP A 1 173 ? -13.109 -11.334 33.017 1.00 59.88 173 ASP A O 1
ATOM 1413 N N . ILE A 1 174 ? -12.729 -12.842 31.403 1.00 60.88 174 ILE A N 1
ATOM 1414 C CA . ILE A 1 174 ? -11.265 -12.656 31.364 1.00 60.88 174 ILE A CA 1
ATOM 1415 C C . ILE A 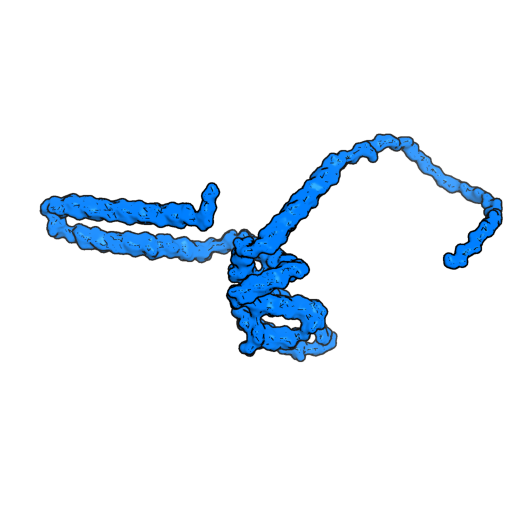1 174 ? -10.845 -11.674 30.261 1.00 60.88 174 ILE A C 1
ATOM 1417 O O . ILE A 1 174 ? -9.793 -11.038 30.350 1.00 60.88 174 ILE A O 1
ATOM 1421 N N . VAL A 1 175 ? -11.637 -11.578 29.191 1.00 60.47 175 VAL A N 1
ATOM 1422 C CA . VAL A 1 175 ? -11.223 -10.953 27.922 1.00 60.47 175 VAL A CA 1
ATOM 1423 C C . VAL A 1 175 ? -12.079 -9.738 27.557 1.00 60.47 175 VAL A C 1
ATOM 1425 O O . VAL A 1 175 ? -11.607 -8.854 26.841 1.00 60.47 175 VAL A O 1
ATOM 1428 N N . GLY A 1 176 ? -13.307 -9.665 28.073 1.00 62.47 176 GLY A N 1
ATOM 1429 C CA . GLY A 1 176 ? -14.311 -8.695 27.656 1.00 62.47 176 GLY A CA 1
ATOM 1430 C C . GLY A 1 176 ? -14.950 -9.052 26.309 1.00 62.47 176 GLY A C 1
ATOM 1431 O O . GLY A 1 176 ? -14.364 -9.725 25.461 1.00 62.47 176 GLY A O 1
ATOM 1432 N N . ASN A 1 177 ? -16.174 -8.567 26.098 1.00 66.88 177 ASN A N 1
ATOM 1433 C CA . ASN A 1 177 ? -16.995 -8.914 24.930 1.00 66.88 177 ASN A CA 1
ATOM 1434 C C . ASN A 1 177 ? -16.608 -8.135 23.641 1.00 66.88 177 ASN A C 1
ATOM 1436 O O . ASN A 1 177 ? -17.236 -8.279 22.595 1.00 66.88 177 ASN A O 1
ATOM 1440 N N . GLU A 1 178 ? -15.569 -7.291 23.685 1.00 73.88 178 GLU A N 1
ATOM 1441 C CA . GLU A 1 178 ? -15.142 -6.455 22.555 1.00 73.88 178 GLU A CA 1
ATOM 1442 C C . GLU A 1 178 ? -13.800 -6.908 21.962 1.00 73.88 178 GLU A C 1
ATOM 1444 O O . GLU A 1 178 ? -12.800 -7.066 22.662 1.00 73.88 178 GLU A O 1
ATOM 1449 N N . LEU A 1 179 ? -13.751 -7.066 20.635 1.00 83.06 179 LEU A N 1
ATOM 1450 C CA . LEU A 1 179 ? -12.514 -7.399 19.928 1.00 83.06 179 LEU A CA 1
ATOM 1451 C C . LEU A 1 179 ? -11.600 -6.157 19.816 1.00 83.06 179 LEU A C 1
ATOM 1453 O O . LEU A 1 179 ? -12.084 -5.102 19.395 1.00 83.06 179 LEU A O 1
ATOM 1457 N N . PRO A 1 180 ? -10.287 -6.250 20.114 1.00 85.75 180 PRO A N 1
ATOM 1458 C CA . PRO A 1 180 ? -9.374 -5.110 20.030 1.00 85.75 180 PRO A CA 1
ATOM 1459 C C . PRO A 1 180 ? -9.340 -4.458 18.643 1.00 85.75 180 PRO A C 1
ATOM 1461 O O . PRO A 1 180 ? -9.254 -5.140 17.621 1.00 85.75 180 PRO A O 1
ATOM 1464 N N . THR A 1 181 ? -9.311 -3.124 18.593 1.00 86.81 181 THR A N 1
ATOM 1465 C CA . THR A 1 181 ? -9.216 -2.356 17.333 1.00 86.81 181 THR A CA 1
ATOM 1466 C C . THR A 1 181 ? -7.933 -2.652 16.545 1.00 86.81 181 THR A C 1
ATOM 1468 O O . THR A 1 181 ? -7.919 -2.532 15.321 1.00 86.81 181 THR A O 1
ATOM 1471 N N . THR A 1 182 ? -6.880 -3.102 17.229 1.00 86.69 182 THR A N 1
ATOM 1472 C CA . THR A 1 182 ? -5.583 -3.514 16.668 1.00 86.69 182 THR A CA 1
ATOM 1473 C C . THR A 1 182 ? -5.567 -4.936 16.092 1.00 86.69 182 THR A C 1
ATOM 1475 O O . THR A 1 182 ? -4.590 -5.339 15.465 1.00 86.69 182 THR A O 1
ATOM 1478 N N . PHE A 1 183 ? -6.637 -5.728 16.257 1.00 87.75 183 PHE A N 1
ATOM 1479 C CA . PHE A 1 183 ? -6.666 -7.152 15.883 1.00 87.75 183 PHE A CA 1
ATOM 1480 C C . PHE A 1 183 ? -6.281 -7.408 14.412 1.00 87.75 183 PHE A C 1
ATOM 1482 O O . PHE A 1 183 ? -5.590 -8.384 14.108 1.00 87.75 183 PHE A O 1
ATOM 1489 N N . PHE A 1 184 ? -6.680 -6.512 13.504 1.00 91.12 184 PHE A N 1
ATOM 1490 C CA . PHE A 1 184 ? -6.399 -6.587 12.064 1.00 91.12 184 PHE A CA 1
ATOM 1491 C C . PHE A 1 184 ? -5.166 -5.773 11.608 1.00 91.12 184 PHE A C 1
ATOM 1493 O O . PHE A 1 184 ? -4.969 -5.617 10.404 1.00 91.12 184 PHE A O 1
ATOM 1500 N N . ASP A 1 185 ? -4.317 -5.273 12.517 1.00 89.56 185 ASP A N 1
ATOM 1501 C CA . ASP A 1 185 ? -3.160 -4.430 12.155 1.00 89.56 185 ASP A CA 1
ATOM 1502 C C . ASP A 1 185 ? -2.143 -5.145 11.252 1.00 89.56 185 ASP A C 1
ATOM 1504 O O . ASP A 1 185 ? -1.644 -4.551 10.296 1.00 89.56 185 ASP A O 1
ATOM 1508 N N . GLU A 1 186 ? -1.882 -6.434 11.491 1.00 89.88 186 GLU A N 1
ATOM 1509 C CA . GLU A 1 186 ? -0.985 -7.247 10.653 1.00 89.88 186 GLU A CA 1
ATOM 1510 C C . GLU A 1 186 ? -1.514 -7.361 9.211 1.00 89.88 186 GLU A C 1
ATOM 1512 O O . GLU A 1 186 ? -0.762 -7.228 8.242 1.00 89.88 186 GLU A O 1
ATOM 1517 N N . PHE A 1 187 ? -2.831 -7.540 9.062 1.00 90.69 187 PHE A N 1
ATOM 1518 C CA . PHE A 1 187 ? -3.504 -7.571 7.764 1.00 90.69 187 PHE A CA 1
ATOM 1519 C C . PHE A 1 187 ? -3.507 -6.190 7.089 1.00 90.69 187 PHE A C 1
ATOM 1521 O O . PHE A 1 187 ? -3.214 -6.097 5.898 1.00 90.69 187 PHE A O 1
ATOM 1528 N N . GLN A 1 188 ? -3.753 -5.107 7.835 1.00 91.44 188 GLN A N 1
ATOM 1529 C CA . GLN A 1 188 ? -3.675 -3.738 7.314 1.00 91.44 188 GLN A CA 1
ATOM 1530 C C . GLN A 1 188 ? -2.267 -3.384 6.818 1.00 91.44 188 GLN A C 1
ATOM 1532 O O . GLN A 1 188 ? -2.134 -2.779 5.751 1.00 91.44 188 GLN A O 1
ATOM 1537 N N . ALA A 1 189 ? -1.224 -3.785 7.547 1.00 90.38 189 ALA A N 1
ATOM 1538 C CA . ALA A 1 189 ? 0.159 -3.614 7.117 1.00 90.38 189 ALA A CA 1
ATOM 1539 C C . ALA A 1 189 ? 0.435 -4.384 5.814 1.00 90.38 189 ALA A C 1
ATOM 1541 O O . ALA A 1 189 ? 0.948 -3.799 4.864 1.00 90.38 189 ALA A O 1
ATOM 1542 N N . ALA A 1 190 ? 0.016 -5.651 5.719 1.00 89.94 190 ALA A N 1
ATOM 1543 C CA . ALA A 1 190 ? 0.196 -6.458 4.511 1.00 89.94 190 ALA A CA 1
ATOM 1544 C C . ALA A 1 190 ? -0.604 -5.942 3.292 1.00 89.94 190 ALA A C 1
ATOM 1546 O O . ALA A 1 190 ? -0.164 -6.096 2.151 1.00 89.94 190 ALA A O 1
ATOM 1547 N N . LEU A 1 191 ? -1.765 -5.309 3.503 1.00 91.44 191 LEU A N 1
ATOM 1548 C CA . LEU A 1 191 ? -2.517 -4.626 2.442 1.00 91.44 191 LEU A CA 1
ATOM 1549 C C . LEU A 1 191 ? -1.781 -3.373 1.942 1.00 91.44 191 LEU A C 1
ATOM 1551 O O . LEU A 1 191 ? -1.660 -3.172 0.734 1.00 91.44 191 LEU A O 1
ATOM 1555 N N . LEU A 1 192 ? -1.254 -2.551 2.858 1.00 91.56 192 LEU A N 1
ATOM 1556 C CA . LEU A 1 192 ? -0.454 -1.371 2.511 1.00 91.56 192 LEU A CA 1
ATOM 1557 C C . LEU A 1 192 ? 0.862 -1.746 1.816 1.00 91.56 192 LEU A C 1
ATOM 1559 O O . LEU A 1 192 ? 1.281 -1.033 0.908 1.00 91.56 192 LEU A O 1
ATOM 1563 N N . GLU A 1 193 ? 1.488 -2.859 2.205 1.00 90.25 193 GLU A N 1
ATOM 1564 C CA . GLU A 1 193 ? 2.685 -3.413 1.561 1.00 90.25 193 GLU A CA 1
ATOM 1565 C C . GLU A 1 193 ? 2.389 -3.811 0.106 1.00 90.25 193 GLU A C 1
ATOM 1567 O O . GLU A 1 193 ? 3.023 -3.283 -0.809 1.00 90.25 193 GLU A O 1
ATOM 1572 N N . ALA A 1 194 ? 1.355 -4.630 -0.129 1.00 89.12 194 ALA A N 1
ATOM 1573 C CA . ALA A 1 194 ? 0.944 -5.040 -1.475 1.00 89.12 194 ALA A CA 1
ATOM 1574 C C . ALA A 1 194 ? 0.592 -3.840 -2.380 1.00 89.12 194 ALA A C 1
ATOM 1576 O O . ALA A 1 194 ? 1.069 -3.748 -3.513 1.00 89.12 194 ALA A O 1
ATOM 1577 N N . LEU A 1 195 ? -0.173 -2.867 -1.865 1.00 89.88 195 LEU A N 1
ATOM 1578 C CA . LEU A 1 195 ? -0.479 -1.623 -2.584 1.00 89.88 195 LEU A CA 1
ATOM 1579 C C . LEU A 1 195 ? 0.783 -0.790 -2.876 1.00 89.88 195 LEU A C 1
ATOM 1581 O O . LEU A 1 195 ? 0.864 -0.159 -3.934 1.00 89.88 195 LEU A O 1
ATOM 1585 N N . CYS A 1 196 ? 1.773 -0.799 -1.975 1.00 89.00 196 CYS A N 1
ATOM 1586 C CA . CYS A 1 196 ? 3.058 -0.117 -2.144 1.00 89.00 196 CYS A CA 1
ATOM 1587 C C . CYS A 1 196 ? 3.952 -0.724 -3.233 1.00 89.00 196 CYS A C 1
ATOM 1589 O O . CYS A 1 196 ? 4.709 0.019 -3.867 1.00 89.00 196 CYS A O 1
ATOM 1591 N N . GLU A 1 197 ? 3.892 -2.039 -3.445 1.00 86.69 197 GLU A N 1
ATOM 1592 C CA . GLU A 1 197 ? 4.679 -2.727 -4.473 1.00 86.69 197 GLU A CA 1
ATOM 1593 C C . GLU A 1 197 ? 4.005 -2.679 -5.852 1.00 86.69 197 GLU A C 1
ATOM 1595 O O . GLU A 1 197 ? 4.632 -2.216 -6.810 1.00 86.69 197 GLU A O 1
ATOM 1600 N N . ASP A 1 198 ? 2.728 -3.070 -5.952 1.00 83.62 198 ASP A N 1
ATOM 1601 C CA . ASP A 1 198 ? 2.012 -3.165 -7.234 1.00 83.62 198 ASP A CA 1
ATOM 1602 C C . ASP A 1 198 ? 1.652 -1.776 -7.799 1.00 83.62 198 ASP A C 1
ATOM 1604 O O . ASP A 1 198 ? 1.996 -1.448 -8.940 1.00 83.62 198 ASP A O 1
ATOM 1608 N N . VAL A 1 199 ? 0.925 -0.954 -7.029 1.00 86.31 199 VAL A N 1
ATOM 1609 C CA . VAL A 1 199 ? 0.156 0.188 -7.568 1.00 86.31 199 VAL A CA 1
ATOM 1610 C C . VAL A 1 199 ? 0.796 1.541 -7.252 1.00 86.31 199 VAL A C 1
ATOM 1612 O O . VAL A 1 199 ? 0.895 2.398 -8.134 1.00 86.31 199 VAL A O 1
ATOM 1615 N N . TRP A 1 200 ? 1.271 1.749 -6.022 1.00 88.44 200 TRP A N 1
ATOM 1616 C CA . TRP A 1 200 ? 1.739 3.051 -5.527 1.00 88.44 200 TRP A CA 1
ATOM 1617 C C . TRP A 1 200 ? 2.868 3.642 -6.377 1.00 88.44 200 TRP A C 1
ATOM 1619 O O . TRP A 1 200 ? 2.794 4.793 -6.803 1.00 88.44 200 TRP A O 1
ATOM 1629 N N . LEU A 1 201 ? 3.872 2.834 -6.733 1.00 85.75 201 LEU A N 1
ATOM 1630 C CA . LEU A 1 201 ? 4.988 3.268 -7.583 1.00 85.75 201 LEU A CA 1
ATOM 1631 C C . LEU A 1 201 ? 4.569 3.607 -9.027 1.00 85.75 201 LEU A C 1
ATOM 1633 O O . LEU A 1 201 ? 5.317 4.300 -9.723 1.00 85.75 201 LEU A O 1
ATOM 1637 N N . ARG A 1 202 ? 3.399 3.139 -9.490 1.00 86.06 202 ARG A N 1
ATOM 1638 C CA . ARG A 1 202 ? 2.789 3.556 -10.767 1.00 86.06 202 ARG A CA 1
ATOM 1639 C C . ARG A 1 202 ? 2.018 4.860 -10.584 1.00 86.06 202 ARG A C 1
ATOM 1641 O O . ARG A 1 202 ? 2.242 5.803 -11.342 1.00 86.06 202 ARG A O 1
ATOM 1648 N N . PHE A 1 203 ? 1.192 4.938 -9.541 1.00 87.69 203 PHE A N 1
ATOM 1649 C CA . PHE A 1 203 ? 0.422 6.127 -9.171 1.00 87.69 203 PHE A CA 1
ATOM 1650 C C . PHE A 1 203 ? 1.317 7.359 -8.997 1.00 87.69 203 PHE A C 1
ATOM 1652 O O . PHE A 1 203 ? 1.098 8.365 -9.670 1.00 87.69 203 PHE A O 1
ATOM 1659 N N . GLN A 1 204 ? 2.398 7.248 -8.215 1.00 87.25 204 GLN A N 1
ATOM 1660 C CA . GLN A 1 204 ? 3.352 8.337 -7.969 1.00 87.25 204 GLN A CA 1
ATOM 1661 C C . GLN A 1 204 ? 4.030 8.889 -9.241 1.00 87.25 204 GLN A C 1
ATOM 1663 O O . GLN A 1 204 ? 4.591 9.982 -9.212 1.00 87.25 204 GLN A O 1
ATOM 1668 N N . ARG A 1 205 ? 4.005 8.144 -10.358 1.00 85.31 205 ARG A N 1
ATOM 1669 C CA . ARG A 1 205 ? 4.600 8.535 -11.651 1.00 85.31 205 ARG A CA 1
ATOM 1670 C C . ARG A 1 205 ? 3.583 9.014 -12.688 1.00 85.31 205 ARG A C 1
ATOM 1672 O O . ARG A 1 205 ? 3.994 9.592 -13.689 1.00 85.31 205 ARG A O 1
ATOM 1679 N N . GLN A 1 206 ? 2.299 8.710 -12.499 1.00 85.38 206 GLN A N 1
ATOM 1680 C CA . GLN A 1 206 ? 1.242 8.918 -13.499 1.00 85.38 206 GLN A CA 1
ATOM 1681 C C . GLN A 1 206 ? 0.137 9.874 -13.031 1.00 85.38 206 GLN A C 1
ATOM 1683 O O . GLN A 1 206 ? -0.548 10.456 -13.866 1.00 85.38 206 GLN A O 1
ATOM 1688 N N . SER A 1 207 ? -0.061 10.023 -11.720 1.00 86.94 207 SER A N 1
ATOM 1689 C CA . SER A 1 207 ? -1.111 10.864 -11.147 1.00 86.94 207 SER A CA 1
ATOM 1690 C C . SER A 1 207 ? -0.659 12.322 -11.048 1.00 86.94 207 SER A C 1
ATOM 1692 O O . SER A 1 207 ? 0.278 12.641 -10.312 1.00 86.94 207 SER A O 1
ATO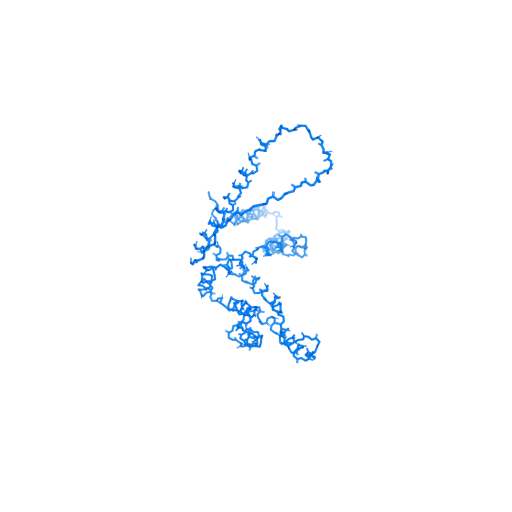M 1694 N N . LEU A 1 208 ? -1.345 13.214 -11.768 1.00 83.75 208 LEU A N 1
ATOM 1695 C CA . LEU A 1 208 ? -1.146 14.664 -11.654 1.00 83.75 208 LEU A CA 1
ATOM 1696 C C . LEU A 1 208 ? -1.502 15.154 -10.243 1.00 83.75 208 LEU A C 1
ATOM 1698 O O . LEU A 1 208 ? -0.740 15.911 -9.647 1.00 83.75 208 LEU A O 1
ATOM 1702 N N . ASP A 1 209 ? -2.584 14.631 -9.665 1.00 83.38 209 ASP A N 1
ATOM 1703 C CA . ASP A 1 209 ? -3.025 14.936 -8.301 1.00 83.38 209 ASP A CA 1
ATOM 1704 C C . ASP A 1 209 ? -1.977 14.562 -7.246 1.00 83.38 209 ASP A C 1
ATOM 1706 O O . ASP A 1 209 ? -1.808 15.285 -6.263 1.00 83.38 209 ASP A O 1
ATOM 1710 N N . TRP A 1 210 ? -1.237 13.461 -7.446 1.00 85.56 210 TRP A N 1
ATOM 1711 C CA . TRP A 1 210 ? -0.095 13.128 -6.589 1.00 85.56 210 TRP A CA 1
ATOM 1712 C C . TRP A 1 210 ? 1.033 14.147 -6.740 1.00 85.56 210 TRP A C 1
ATOM 1714 O O . TRP A 1 210 ? 1.551 14.631 -5.736 1.00 85.56 210 TRP A O 1
ATOM 1724 N N . ILE A 1 211 ? 1.400 14.491 -7.978 1.00 86.19 211 ILE A N 1
ATOM 1725 C CA . ILE A 1 211 ? 2.464 15.464 -8.260 1.00 86.19 211 ILE A CA 1
ATOM 1726 C C . ILE A 1 211 ? 2.120 16.820 -7.626 1.00 86.19 211 ILE A C 1
ATOM 1728 O O . ILE A 1 211 ? 2.990 17.444 -7.020 1.00 86.19 211 ILE A O 1
ATOM 1732 N N . ASP A 1 212 ? 0.856 17.241 -7.673 1.00 85.75 212 ASP A N 1
ATOM 1733 C CA . ASP A 1 212 ? 0.391 18.485 -7.056 1.00 85.75 212 ASP A CA 1
ATOM 1734 C C . ASP A 1 212 ? 0.179 18.407 -5.544 1.00 85.75 212 ASP A C 1
ATOM 1736 O O . ASP A 1 212 ? 0.341 19.415 -4.852 1.00 85.75 212 ASP A O 1
ATOM 1740 N N . HIS A 1 213 ? -0.155 17.241 -4.996 1.00 85.38 213 HIS A N 1
ATOM 1741 C CA . HIS A 1 213 ? -0.137 17.007 -3.553 1.00 85.38 213 HIS A CA 1
ATOM 1742 C C . HIS A 1 213 ? 1.296 17.086 -3.003 1.00 85.38 213 HIS A C 1
ATOM 1744 O O . HIS A 1 213 ? 1.566 17.862 -2.089 1.00 85.38 213 HIS A O 1
ATOM 1750 N N . ASP A 1 214 ? 2.235 16.353 -3.601 1.00 85.31 214 ASP A N 1
ATOM 1751 C CA . ASP A 1 214 ? 3.640 16.321 -3.193 1.00 85.31 214 ASP A CA 1
ATOM 1752 C C . ASP A 1 214 ? 4.346 17.674 -3.414 1.00 85.31 214 ASP A C 1
ATOM 1754 O O . ASP A 1 214 ? 5.089 18.133 -2.546 1.00 85.31 214 ASP A O 1
ATOM 1758 N N . ARG A 1 215 ? 4.047 18.379 -4.516 1.00 86.75 215 ARG A N 1
ATOM 1759 C CA . ARG A 1 215 ? 4.497 19.763 -4.755 1.00 86.75 215 ARG A CA 1
ATOM 1760 C C . ARG A 1 215 ? 4.030 20.712 -3.648 1.00 86.75 215 ARG A C 1
ATOM 1762 O O . ARG A 1 215 ? 4.837 21.498 -3.154 1.00 86.75 215 ARG A O 1
ATOM 1769 N N . ARG A 1 216 ? 2.759 20.626 -3.229 1.00 85.75 216 ARG A N 1
ATOM 1770 C CA . ARG A 1 216 ? 2.217 21.429 -2.117 1.00 85.75 216 ARG A CA 1
ATOM 1771 C C . ARG A 1 216 ? 2.851 21.049 -0.778 1.00 85.75 216 ARG A C 1
ATOM 1773 O O . ARG A 1 216 ? 3.313 21.945 -0.078 1.00 85.75 216 ARG A O 1
ATOM 1780 N N . ARG A 1 217 ? 2.963 19.752 -0.461 1.00 85.06 217 ARG A N 1
ATOM 1781 C CA . ARG A 1 217 ? 3.641 19.254 0.751 1.00 85.06 217 ARG A CA 1
ATOM 1782 C C . ARG A 1 217 ? 5.065 19.803 0.858 1.00 85.06 217 ARG A C 1
ATOM 1784 O O . ARG A 1 217 ? 5.382 20.463 1.841 1.00 85.06 217 ARG A O 1
ATOM 1791 N N . ARG A 1 218 ? 5.891 19.619 -0.178 1.00 86.44 218 ARG A N 1
ATOM 1792 C CA . ARG A 1 218 ? 7.287 20.094 -0.187 1.00 86.44 218 ARG A CA 1
ATOM 1793 C C . ARG A 1 218 ? 7.399 21.621 -0.104 1.00 86.44 218 ARG A C 1
ATOM 1795 O O . ARG A 1 218 ? 8.363 22.129 0.462 1.00 86.44 218 ARG A O 1
ATOM 1802 N N . SER A 1 219 ? 6.410 22.361 -0.616 1.00 87.88 219 SER A N 1
ATOM 1803 C CA . SER A 1 219 ? 6.340 23.819 -0.445 1.00 87.88 219 SER A CA 1
ATOM 1804 C C . SER A 1 219 ? 6.052 24.229 1.006 1.00 87.88 219 SER A C 1
ATOM 1806 O O . SER A 1 219 ? 6.651 25.189 1.488 1.00 87.88 219 SER A O 1
ATOM 1808 N N . LEU A 1 220 ? 5.165 23.513 1.706 1.00 86.94 220 LEU A N 1
ATOM 1809 C CA . LEU A 1 220 ? 4.852 23.759 3.119 1.00 86.94 220 LEU A CA 1
ATOM 1810 C C . LEU A 1 220 ? 6.024 23.362 4.027 1.00 86.94 220 LEU A C 1
ATOM 1812 O O . LEU A 1 220 ? 6.453 24.163 4.849 1.00 86.94 220 LEU A O 1
ATOM 1816 N N . GLU A 1 221 ? 6.629 22.192 3.809 1.00 86.19 221 GLU A N 1
ATOM 1817 C CA . GLU A 1 221 ? 7.830 21.744 4.534 1.00 86.19 221 GLU A CA 1
ATOM 1818 C C . GLU A 1 221 ? 9.003 22.730 4.371 1.00 86.19 221 GLU A C 1
ATOM 1820 O O . GLU A 1 221 ? 9.735 23.011 5.327 1.00 86.19 221 GLU A O 1
ATOM 1825 N N . GLY A 1 222 ? 9.162 23.302 3.170 1.00 84.56 222 GLY A N 1
ATOM 1826 C CA . GLY A 1 222 ? 10.114 24.379 2.899 1.00 84.56 222 GLY A CA 1
ATOM 1827 C C . GLY A 1 222 ? 9.796 25.658 3.680 1.00 84.56 222 GLY A C 1
ATOM 1828 O O . GLY A 1 222 ? 10.688 26.216 4.322 1.00 84.56 222 GLY A O 1
ATOM 1829 N N . MET A 1 223 ? 8.531 26.087 3.692 1.00 87.25 223 MET A N 1
ATOM 1830 C CA . MET A 1 223 ? 8.068 27.248 4.462 1.00 87.25 223 MET A CA 1
ATOM 1831 C C . MET A 1 223 ? 8.292 27.059 5.970 1.00 87.25 223 MET A C 1
ATOM 1833 O O . MET A 1 223 ? 8.902 27.920 6.598 1.00 87.25 223 MET A O 1
ATOM 1837 N N . ASP A 1 224 ? 7.914 25.914 6.541 1.00 84.12 224 ASP A N 1
ATOM 1838 C CA . ASP A 1 224 ? 8.142 25.589 7.956 1.00 84.12 224 ASP A CA 1
ATOM 1839 C C . ASP A 1 224 ? 9.630 25.555 8.315 1.00 84.12 224 ASP A C 1
ATOM 1841 O O . ASP A 1 224 ? 10.015 25.830 9.455 1.00 84.12 224 ASP A O 1
ATOM 1845 N N . THR A 1 225 ? 10.487 25.179 7.365 1.00 84.75 225 THR A N 1
ATOM 1846 C CA . THR A 1 225 ? 11.944 25.197 7.544 1.00 84.75 225 THR A CA 1
ATOM 1847 C C . THR A 1 225 ? 12.470 26.633 7.551 1.00 84.75 225 THR A C 1
ATOM 1849 O O . THR A 1 225 ? 13.274 26.979 8.415 1.00 84.75 225 THR A O 1
ATOM 1852 N N . VAL A 1 226 ? 11.969 27.502 6.664 1.00 82.88 226 VAL A N 1
ATOM 1853 C CA . VAL A 1 226 ? 12.283 28.942 6.674 1.00 82.88 226 VAL A CA 1
ATOM 1854 C C . VAL A 1 226 ? 11.789 29.609 7.959 1.00 82.88 226 VAL A C 1
ATOM 1856 O O . VAL A 1 226 ? 12.572 30.301 8.604 1.00 82.88 226 VAL A O 1
ATOM 1859 N N . LEU A 1 227 ? 10.553 29.349 8.394 1.00 79.12 227 LEU A N 1
ATOM 1860 C CA . LEU A 1 227 ? 9.998 29.880 9.645 1.00 79.12 227 LEU A CA 1
ATOM 1861 C C . LEU A 1 227 ? 10.843 29.464 10.858 1.00 79.12 227 LEU A C 1
ATOM 1863 O O . LEU A 1 227 ? 11.244 30.317 11.649 1.00 79.12 227 LEU A O 1
ATOM 1867 N N . ARG A 1 228 ? 11.218 28.180 10.964 1.00 80.56 228 ARG A N 1
ATOM 1868 C CA . ARG A 1 228 ? 12.123 27.694 12.023 1.00 80.56 228 ARG A CA 1
ATOM 1869 C C . ARG A 1 228 ? 13.513 28.338 11.967 1.00 80.56 228 ARG A C 1
ATOM 1871 O O . ARG A 1 228 ? 14.091 28.601 13.020 1.00 80.56 228 ARG A O 1
ATOM 1878 N N . MET A 1 229 ? 14.044 28.632 10.778 1.00 76.44 229 MET A N 1
ATOM 1879 C CA . MET A 1 229 ? 15.300 29.382 10.639 1.00 76.44 229 MET A CA 1
ATOM 1880 C C . MET A 1 229 ? 15.159 30.855 11.042 1.00 76.44 229 MET A C 1
ATOM 1882 O O . MET A 1 229 ? 16.078 31.380 11.662 1.00 76.44 229 MET A O 1
ATOM 1886 N N . VAL A 1 230 ? 14.036 31.514 10.737 1.00 76.31 230 VAL A N 1
ATOM 1887 C CA . VAL A 1 230 ? 13.772 32.911 11.132 1.00 76.31 230 VAL A CA 1
ATOM 1888 C C . VAL A 1 230 ? 13.631 33.031 12.649 1.00 76.31 230 VAL A C 1
ATOM 1890 O O . VAL A 1 230 ? 14.323 33.853 13.245 1.00 76.31 230 VAL A O 1
ATOM 1893 N N . VAL A 1 231 ? 12.834 32.164 13.286 1.00 73.25 231 VAL A N 1
ATOM 1894 C CA . VAL A 1 231 ? 12.690 32.116 14.755 1.00 73.25 231 VAL A CA 1
ATOM 1895 C C . VAL A 1 231 ? 14.044 31.866 15.427 1.00 73.25 231 VAL A C 1
ATOM 1897 O O . VAL A 1 231 ? 14.426 32.595 16.336 1.00 73.25 231 VAL A O 1
ATOM 1900 N N . LYS A 1 232 ? 14.843 30.913 14.923 1.00 68.25 232 LYS A N 1
ATOM 1901 C CA . LYS A 1 232 ? 16.200 30.644 15.437 1.00 68.25 232 LYS A CA 1
ATOM 1902 C C . LYS A 1 232 ? 17.203 31.790 15.191 1.00 68.25 232 LYS A C 1
ATOM 1904 O O . LYS A 1 232 ? 18.296 31.765 15.754 1.00 68.25 232 LYS A O 1
ATOM 1909 N N . LYS A 1 233 ? 16.868 32.779 14.354 1.00 56.31 233 LYS A N 1
ATOM 1910 C CA . LYS A 1 233 ? 17.729 33.923 14.007 1.00 56.31 233 LYS A CA 1
ATOM 1911 C C . LYS A 1 233 ? 17.282 35.244 14.651 1.00 56.31 233 LYS A C 1
ATOM 1913 O O . LYS A 1 233 ? 17.899 36.271 14.383 1.00 56.31 233 LYS A O 1
ATOM 1918 N N . GLN A 1 234 ? 16.272 35.237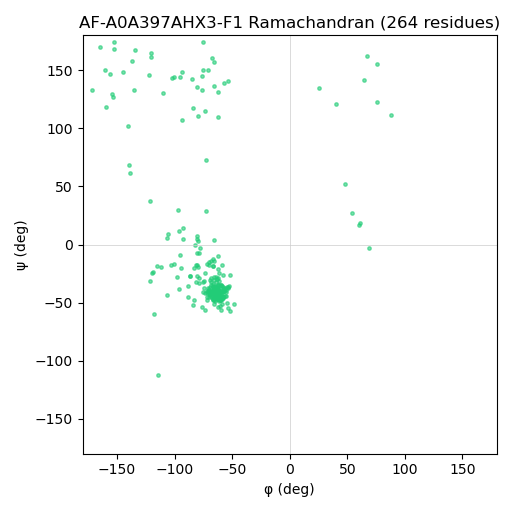 15.521 1.00 49.09 234 GLN A N 1
ATOM 1919 C CA . GLN A 1 234 ? 16.058 36.329 16.474 1.00 49.09 234 GLN A CA 1
ATOM 1920 C C . GLN A 1 234 ? 17.026 36.140 17.659 1.00 49.09 234 GLN A C 1
ATOM 1922 O O . GLN A 1 234 ? 16.871 35.175 18.407 1.00 49.09 234 GLN A O 1
ATOM 1927 N N . PRO A 1 235 ? 18.053 36.995 17.839 1.00 48.34 235 PRO A N 1
ATOM 1928 C CA . PRO A 1 235 ? 18.901 36.931 19.024 1.00 48.34 235 PRO A CA 1
ATOM 1929 C C . PRO A 1 235 ? 18.129 37.418 20.257 1.00 48.34 235 PRO A C 1
ATOM 1931 O O . PRO A 1 235 ? 17.282 38.307 20.157 1.00 48.34 235 PRO A O 1
ATOM 1934 N N . ALA A 1 236 ? 18.468 36.885 21.431 1.00 50.28 236 ALA A N 1
ATOM 1935 C CA . ALA A 1 236 ? 17.936 37.335 22.717 1.00 50.28 236 ALA A CA 1
ATOM 1936 C C . ALA A 1 236 ? 18.535 38.701 23.115 1.00 50.28 236 ALA A C 1
ATOM 1938 O O . ALA A 1 236 ? 19.398 38.790 23.981 1.00 50.28 236 ALA A O 1
ATOM 1939 N N . ALA A 1 237 ? 18.100 39.765 22.439 1.00 45.97 237 ALA A N 1
ATOM 1940 C CA . ALA A 1 237 ? 18.605 41.132 22.592 1.00 45.97 237 ALA A CA 1
ATOM 1941 C C . ALA A 1 237 ? 17.750 42.006 23.539 1.00 45.97 237 ALA A C 1
ATOM 1943 O O . ALA A 1 237 ? 17.665 43.216 23.348 1.00 45.97 237 ALA A O 1
ATOM 1944 N N . VAL A 1 238 ? 17.099 41.398 24.543 1.00 47.59 238 VAL A N 1
ATOM 1945 C CA . VAL A 1 238 ? 16.342 42.093 25.608 1.00 47.59 238 VAL A CA 1
ATOM 1946 C C . VAL A 1 238 ? 16.593 41.400 26.958 1.00 47.59 238 VAL A C 1
ATOM 1948 O O . VAL A 1 238 ? 15.731 40.712 27.495 1.00 47.59 238 VAL A O 1
ATOM 1951 N N . ALA A 1 239 ? 17.828 41.521 27.450 1.00 42.66 239 ALA A N 1
ATOM 1952 C CA . ALA A 1 239 ? 18.333 41.048 28.747 1.00 42.66 239 ALA A CA 1
ATOM 1953 C C . ALA A 1 239 ? 19.759 41.632 28.919 1.00 42.66 239 ALA A C 1
ATOM 1955 O O . ALA A 1 239 ? 20.530 41.558 27.965 1.00 42.66 239 ALA A O 1
ATOM 1956 N N . VAL A 1 240 ? 20.207 42.234 30.028 1.00 43.47 240 VAL A N 1
ATOM 1957 C CA . VAL A 1 240 ? 19.600 42.564 31.337 1.00 43.47 240 VAL A CA 1
ATOM 1958 C C . VAL A 1 240 ? 20.198 43.903 31.812 1.00 43.47 240 VAL A C 1
ATOM 1960 O O . VAL A 1 240 ? 21.383 44.135 31.584 1.00 43.47 240 VAL A O 1
ATOM 1963 N N . THR A 1 241 ? 19.440 44.720 32.549 1.00 34.53 241 THR A N 1
ATOM 1964 C CA . THR A 1 241 ? 19.993 45.611 33.592 1.00 34.53 241 THR A CA 1
ATOM 1965 C C . THR A 1 241 ? 19.032 45.618 34.777 1.00 34.53 241 THR A C 1
ATOM 1967 O O . THR A 1 241 ? 17.988 46.262 34.703 1.00 34.53 241 THR A O 1
ATOM 1970 N N . ASP A 1 242 ? 19.368 44.872 35.826 1.00 41.06 242 ASP A N 1
ATOM 1971 C CA . ASP A 1 242 ? 18.597 44.767 37.067 1.00 41.06 242 ASP A CA 1
ATOM 1972 C C . ASP A 1 242 ? 19.577 44.408 38.200 1.00 41.06 242 ASP A C 1
ATOM 1974 O O . ASP A 1 242 ? 20.390 43.494 38.039 1.00 41.06 242 ASP A O 1
ATOM 1978 N N . GLU A 1 243 ? 19.577 45.175 39.291 1.00 33.97 243 GLU A N 1
ATOM 1979 C CA . GLU A 1 243 ? 20.502 45.048 40.431 1.00 33.97 243 GLU A CA 1
ATOM 1980 C C . GLU A 1 243 ? 19.900 45.758 41.668 1.00 33.97 243 GLU A C 1
ATOM 1982 O O . GLU A 1 243 ? 19.168 46.735 41.512 1.00 33.97 243 GLU A O 1
ATOM 1987 N N . PRO A 1 244 ? 20.193 45.318 42.905 1.00 46.75 244 PRO A N 1
ATOM 1988 C CA . PRO A 1 244 ? 19.720 44.031 43.403 1.00 46.75 244 PRO A CA 1
ATOM 1989 C C . PRO A 1 244 ? 18.847 44.166 44.669 1.00 46.75 244 PRO A C 1
ATOM 1991 O O . PRO A 1 244 ? 18.840 45.181 45.364 1.00 46.75 244 PRO A O 1
ATOM 1994 N N . THR A 1 245 ? 18.129 43.092 45.003 1.00 45.41 245 THR A N 1
ATOM 1995 C CA . THR A 1 245 ? 17.290 42.976 46.211 1.00 45.41 245 THR A CA 1
ATOM 1996 C C . THR A 1 245 ? 18.122 43.003 47.506 1.00 45.41 245 THR A C 1
ATOM 1998 O O . THR A 1 245 ? 19.287 42.599 47.508 1.00 45.41 245 THR A O 1
ATOM 2001 N N . PRO A 1 246 ? 17.510 43.375 48.645 1.00 44.84 246 PRO A N 1
ATOM 2002 C CA . PRO A 1 246 ? 17.174 42.309 49.600 1.00 44.84 246 PRO A CA 1
ATOM 2003 C C . PRO A 1 246 ? 15.770 42.441 50.216 1.00 44.84 246 PRO A C 1
ATOM 2005 O O . PRO A 1 246 ? 15.188 43.521 50.266 1.00 44.84 246 PRO A O 1
ATOM 2008 N N . ALA A 1 247 ? 15.235 41.321 50.706 1.00 41.38 247 ALA A N 1
ATOM 2009 C CA . ALA A 1 247 ? 13.959 41.264 51.418 1.00 41.38 247 ALA A CA 1
ATOM 2010 C C . ALA A 1 247 ? 14.145 41.359 52.944 1.00 41.38 247 ALA A C 1
ATOM 2012 O O . ALA A 1 247 ? 15.114 40.826 53.482 1.00 41.38 247 ALA A O 1
ATOM 2013 N N . CYS A 1 248 ? 13.159 41.952 53.620 1.00 36.06 248 CYS A N 1
ATOM 2014 C CA . CYS A 1 248 ? 12.885 41.811 55.055 1.00 36.06 248 CYS A CA 1
ATOM 2015 C C . CYS A 1 248 ? 11.374 41.576 55.254 1.00 36.06 248 CYS A C 1
ATOM 2017 O O . CYS A 1 248 ? 10.603 41.698 54.303 1.00 36.06 248 CYS A O 1
ATOM 2019 N N . VAL A 1 249 ? 10.977 41.165 56.460 1.00 41.28 249 VAL A N 1
ATOM 2020 C CA . VAL A 1 249 ? 9.725 40.437 56.743 1.00 41.28 249 VAL A CA 1
ATOM 2021 C C . VAL A 1 249 ? 8.850 41.184 57.765 1.00 41.28 249 VAL A C 1
ATOM 2023 O O . VAL A 1 249 ? 9.401 41.805 58.666 1.00 41.28 249 VAL A O 1
ATOM 2026 N N . ASP A 1 250 ? 7.528 41.074 57.580 1.00 39.03 250 ASP A N 1
ATOM 2027 C CA . ASP A 1 250 ? 6.373 41.313 58.475 1.00 39.03 250 ASP A CA 1
ATOM 2028 C C . ASP A 1 250 ? 6.330 42.511 59.456 1.00 39.03 250 ASP A C 1
ATOM 2030 O O . ASP A 1 250 ? 7.077 42.573 60.422 1.00 39.03 250 ASP A O 1
ATOM 2034 N N . ASP A 1 251 ? 5.299 43.350 59.278 1.00 40.19 251 ASP A N 1
ATOM 2035 C CA . ASP A 1 251 ? 4.407 43.935 60.308 1.00 40.19 251 ASP A CA 1
ATOM 2036 C C . ASP A 1 251 ? 3.120 44.364 59.540 1.00 40.19 251 ASP A C 1
ATOM 2038 O O . ASP A 1 251 ? 3.239 45.011 58.501 1.00 40.19 251 ASP A O 1
ATOM 2042 N N . VAL A 1 252 ? 1.882 43.886 59.762 1.00 38.09 252 VAL A N 1
ATOM 2043 C CA . VAL A 1 252 ? 1.014 43.717 60.956 1.00 38.09 252 VAL A CA 1
ATOM 2044 C C . VAL A 1 252 ? 0.156 44.966 61.256 1.00 38.09 252 VAL A C 1
ATOM 2046 O O . VAL A 1 252 ? 0.666 45.970 61.734 1.00 38.09 252 VAL A O 1
ATOM 2049 N N . LEU A 1 253 ? -1.173 44.821 61.059 1.00 38.28 253 LEU A N 1
ATOM 2050 C CA . LEU A 1 253 ? -2.268 45.789 61.336 1.00 38.28 253 LEU A CA 1
ATOM 2051 C C . LEU A 1 253 ? -2.247 47.069 60.444 1.00 38.28 253 LEU A C 1
ATOM 2053 O O . LEU A 1 253 ? -1.269 47.318 59.753 1.00 38.28 253 LEU A O 1
ATOM 2057 N N . GLU A 1 254 ? -3.314 47.873 60.295 1.00 40.62 254 GLU A N 1
ATOM 2058 C CA . GLU A 1 254 ? -4.615 47.968 60.993 1.00 40.62 254 GLU A CA 1
ATOM 2059 C C . GLU A 1 254 ? -5.722 48.560 60.073 1.00 40.62 254 GLU A C 1
ATOM 2061 O O . GLU A 1 254 ? -5.395 49.173 59.059 1.00 40.62 254 GLU A O 1
ATOM 2066 N N . SER A 1 255 ? -7.006 48.486 60.482 1.00 40.16 255 SER A N 1
ATOM 2067 C CA . SER A 1 255 ? -8.209 49.165 59.907 1.00 40.16 255 SER A CA 1
ATOM 2068 C C . SER A 1 255 ? -8.627 48.780 58.461 1.00 40.16 255 SER A C 1
ATOM 2070 O O . SER A 1 255 ? -7.785 48.421 57.649 1.00 40.16 255 SER A O 1
ATOM 2072 N N . MET A 1 256 ? -9.908 48.647 58.076 1.00 36.41 256 MET A N 1
ATOM 2073 C CA . MET A 1 256 ? -11.172 49.383 58.343 1.00 36.41 256 MET A CA 1
ATOM 2074 C C 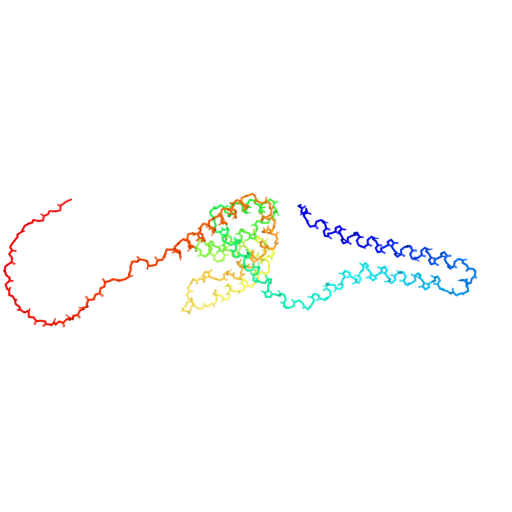. MET A 1 256 ? -11.288 50.722 57.574 1.00 36.41 256 MET A C 1
ATOM 2076 O O . MET A 1 256 ? -10.433 51.582 57.754 1.00 36.41 256 MET A O 1
ATOM 2080 N N . ASP A 1 257 ? -12.307 50.984 56.736 1.00 44.00 257 ASP A N 1
ATOM 2081 C CA . ASP A 1 257 ? -13.424 50.125 56.268 1.00 44.00 257 ASP A CA 1
ATOM 2082 C C . ASP A 1 257 ? -13.357 49.825 54.744 1.00 44.00 257 ASP A C 1
ATOM 2084 O O . ASP A 1 257 ? -12.438 49.097 54.371 1.00 44.00 257 ASP A O 1
ATOM 2088 N N . ASP A 1 258 ? -14.195 50.248 53.784 1.00 49.06 258 ASP A N 1
ATOM 2089 C CA . ASP A 1 258 ? -15.378 51.134 53.707 1.00 49.06 258 ASP A CA 1
ATOM 2090 C C . ASP A 1 258 ? -16.270 50.678 52.504 1.00 49.06 258 ASP A C 1
ATOM 2092 O O . ASP A 1 258 ? -15.887 49.768 51.760 1.00 49.06 258 ASP A O 1
ATOM 2096 N N . GLU A 1 259 ? -17.457 51.266 52.320 1.00 47.81 259 GLU A N 1
ATOM 2097 C CA . GLU A 1 259 ? -18.472 50.935 51.285 1.00 47.81 259 GLU A CA 1
ATOM 2098 C C . GLU A 1 259 ? -18.050 51.464 49.864 1.00 47.81 259 GLU A C 1
ATOM 2100 O O . GLU A 1 259 ? -17.034 52.144 49.726 1.00 47.81 259 GLU A O 1
ATOM 2105 N N . ASP A 1 260 ? -18.709 51.231 48.713 1.00 46.41 260 ASP A N 1
ATOM 2106 C CA . ASP A 1 260 ? -20.115 50.888 48.434 1.00 46.41 260 ASP A CA 1
ATOM 2107 C C . ASP A 1 260 ? -20.345 50.347 46.981 1.00 46.41 260 ASP A C 1
ATOM 2109 O O . ASP A 1 260 ? -19.460 50.438 46.131 1.00 46.41 260 ASP A O 1
ATOM 2113 N N . PHE A 1 261 ? -21.552 49.813 46.712 1.00 39.00 261 PHE A N 1
ATOM 2114 C CA . PHE A 1 261 ? -22.354 49.752 45.453 1.00 39.00 261 PHE A CA 1
ATOM 2115 C C . PHE A 1 261 ? -21.654 49.817 44.054 1.00 39.00 261 PHE A C 1
ATOM 2117 O O . PHE A 1 261 ? -20.889 50.721 43.746 1.00 39.00 261 PHE A O 1
ATOM 2124 N N . VAL A 1 262 ? -21.966 48.990 43.036 1.00 49.75 262 VAL A N 1
ATOM 2125 C CA . VAL A 1 262 ? -23.277 48.488 42.547 1.00 49.75 262 VAL A CA 1
ATOM 2126 C C . VAL A 1 262 ? -23.111 47.156 41.788 1.00 49.75 262 VAL A C 1
ATOM 2128 O O . VAL A 1 262 ? -22.163 46.985 41.023 1.00 49.75 262 VAL A O 1
ATOM 2131 N N . SER A 1 263 ? -24.096 46.257 41.879 1.00 45.62 263 SER A N 1
ATOM 2132 C CA . SER A 1 263 ? -24.269 45.120 40.959 1.00 45.62 263 SER A CA 1
ATOM 2133 C C . SER A 1 263 ? -25.343 45.396 39.895 1.00 45.62 263 SER A C 1
ATOM 2135 O O . SER A 1 263 ? -26.370 45.992 40.201 1.00 45.62 263 SER A O 1
ATOM 2137 N N . PHE A 1 264 ? -25.159 44.909 38.661 1.00 46.00 264 PHE A N 1
ATOM 2138 C CA . PHE A 1 264 ? -26.284 44.599 37.766 1.00 46.00 264 PHE A CA 1
ATOM 2139 C C . PHE A 1 264 ? -25.918 43.529 36.727 1.00 46.00 264 PHE A C 1
ATOM 2141 O O . PHE A 1 264 ? -24.913 43.639 36.029 1.00 46.00 264 PHE A O 1
ATOM 2148 N N . GLN A 1 265 ? -26.766 42.505 36.615 1.00 50.03 265 GLN A N 1
ATOM 2149 C CA . GLN A 1 265 ? -26.819 41.581 35.479 1.00 50.03 265 GLN A CA 1
ATOM 2150 C C . GLN A 1 265 ? -28.000 41.961 34.580 1.00 50.03 265 GLN A C 1
ATOM 2152 O O . GLN A 1 265 ? -29.075 42.256 35.104 1.00 50.03 265 GLN A O 1
ATOM 2157 N N . SER A 1 266 ? -27.839 41.835 33.261 1.00 50.69 266 SER A N 1
ATOM 2158 C CA . SER A 1 266 ? -28.723 41.028 32.400 1.00 50.69 266 SER A CA 1
ATOM 2159 C C . SER A 1 266 ? -28.108 40.839 31.011 1.00 50.69 266 SER A C 1
ATOM 2161 O O . SER A 1 266 ? -27.127 41.547 30.704 1.00 50.69 266 SER A O 1
#

pLDDT: mean 72.72, std 17.25, range [33.97, 93.0]

Foldseek 3Di:
DDPPCVVVVCVVVVVVVVVVVVVVVVVVVVVVVCVPPVNPPDPVVVVVVVVVVVVVCCVPPVVVCVVVVCCVVVPVCCVVVVVVLVVLLVVLVVQCPDPPSVVLLCVQCVVVVNNLLSVLLVVLVCVLVVNDDPVRSLQQRQDPPHPSDDPLSPVCRVVSVVVVVVVVPDDCVPPPPDDDSCSCVVSSSSSSSVCSPPPSVVCCVPPPVNVVVVVVVVVVVVVVVVVVVVVVPPDPPDDDDDDDDDDDDDDDDDDDDDDDDDDDDD

Radius of gyration: 36.51 Å; Cα contacts (8 Å, |Δi|>4): 112; chains: 1; bounding box: 78×84×106 Å

Organism: Aphanomyces astaci (NCBI:txid112090)